Protein AF-A0A1N7JS04-F1 (afdb_monomer_lite)

Structure (mmCIF, N/CA/C/O backbone):
data_AF-A0A1N7JS04-F1
#
_entry.id   AF-A0A1N7JS04-F1
#
loop_
_atom_site.group_PDB
_atom_site.id
_atom_site.type_symbol
_atom_site.label_atom_id
_atom_site.label_alt_id
_atom_site.label_comp_id
_atom_site.label_asym_id
_atom_site.label_entity_id
_atom_site.label_seq_id
_atom_site.pdbx_PDB_ins_code
_atom_site.Cartn_x
_atom_site.Cartn_y
_atom_site.Cartn_z
_atom_site.occupancy
_atom_site.B_iso_or_equiv
_atom_site.auth_seq_id
_atom_site.auth_comp_id
_atom_site.auth_asym_id
_atom_site.auth_atom_id
_atom_site.pdbx_PDB_model_num
ATOM 1 N N . MET A 1 1 ? -9.089 0.433 -5.232 1.00 52.44 1 MET A N 1
ATOM 2 C CA . MET A 1 1 ? -8.996 0.248 -3.770 1.00 52.44 1 MET A CA 1
ATOM 3 C C . MET A 1 1 ? -8.605 -1.192 -3.515 1.00 52.44 1 MET A C 1
ATOM 5 O O . MET A 1 1 ? -9.111 -2.059 -4.216 1.00 52.44 1 MET A O 1
ATOM 9 N N . ASP A 1 2 ? -7.667 -1.419 -2.602 1.00 73.56 2 ASP A N 1
ATOM 10 C CA . ASP A 1 2 ? -7.237 -2.757 -2.188 1.00 73.56 2 ASP A CA 1
ATOM 11 C C . ASP A 1 2 ? -8.435 -3.540 -1.605 1.00 73.56 2 ASP A C 1
ATOM 13 O O . ASP A 1 2 ? -9.222 -2.985 -0.830 1.00 73.56 2 ASP A O 1
ATOM 17 N N . ALA A 1 3 ? -8.608 -4.800 -2.016 1.00 76.25 3 ALA A N 1
ATOM 18 C CA . ALA A 1 3 ? -9.697 -5.665 -1.561 1.00 76.25 3 ALA A CA 1
ATOM 19 C C . ALA A 1 3 ? -9.634 -5.914 -0.044 1.00 76.25 3 ALA A C 1
ATOM 21 O O . ALA A 1 3 ? -10.673 -6.051 0.608 1.00 76.25 3 ALA A O 1
ATOM 22 N N . GLU A 1 4 ? -8.431 -5.908 0.533 1.00 74.38 4 GLU A N 1
ATOM 23 C CA . GLU A 1 4 ? -8.240 -6.045 1.977 1.00 74.38 4 GLU A CA 1
ATOM 24 C C . GLU A 1 4 ? -8.645 -4.777 2.733 1.00 74.38 4 GLU A C 1
ATOM 26 O O . GLU A 1 4 ? -9.303 -4.867 3.769 1.00 74.38 4 GLU A O 1
ATOM 31 N N . LEU A 1 5 ? -8.344 -3.593 2.189 1.00 78.62 5 LEU A N 1
ATOM 32 C CA . LEU A 1 5 ? -8.725 -2.320 2.808 1.00 78.62 5 LEU A CA 1
ATOM 33 C C . LEU A 1 5 ? -10.250 -2.131 2.799 1.00 78.62 5 LEU A C 1
ATOM 35 O O . LEU A 1 5 ? -10.824 -1.696 3.793 1.00 78.62 5 LEU A O 1
ATOM 39 N N . LEU A 1 6 ? -10.921 -2.547 1.717 1.00 81.62 6 LEU A N 1
ATOM 40 C CA . LEU A 1 6 ? -12.386 -2.599 1.654 1.00 81.62 6 LEU A CA 1
ATOM 41 C C . LEU A 1 6 ? -12.973 -3.532 2.719 1.00 81.62 6 LEU A C 1
ATOM 43 O O . LEU A 1 6 ? -13.926 -3.154 3.401 1.00 81.62 6 LEU A O 1
ATOM 47 N N . LYS A 1 7 ? -12.387 -4.723 2.902 1.00 84.12 7 LYS A N 1
ATOM 48 C CA . LYS A 1 7 ? -12.806 -5.670 3.942 1.00 84.12 7 LYS A CA 1
ATOM 49 C C . LYS A 1 7 ? -12.655 -5.060 5.339 1.00 84.12 7 LYS A C 1
ATOM 51 O O . LYS A 1 7 ? -13.609 -5.106 6.118 1.00 84.12 7 LYS A O 1
ATOM 56 N N . LEU A 1 8 ? -11.512 -4.438 5.636 1.00 82.56 8 LEU A N 1
ATOM 57 C CA . LEU A 1 8 ? -11.269 -3.739 6.904 1.00 82.56 8 LEU A CA 1
ATOM 58 C C . LEU A 1 8 ? -12.307 -2.629 7.143 1.00 82.56 8 LEU A C 1
ATOM 60 O O . LEU A 1 8 ? -12.922 -2.584 8.210 1.00 82.56 8 LEU A O 1
ATOM 64 N N . SER A 1 9 ? -12.590 -1.799 6.133 1.00 79.19 9 SER A N 1
ATOM 65 C CA . SER A 1 9 ? -13.608 -0.744 6.224 1.00 79.19 9 SER A CA 1
ATOM 66 C C . SER A 1 9 ? -15.019 -1.295 6.464 1.00 79.19 9 SER A C 1
ATOM 68 O O . SER A 1 9 ? -15.761 -0.743 7.278 1.00 79.19 9 SER A O 1
ATOM 70 N N . THR A 1 10 ? -15.403 -2.396 5.806 1.00 84.00 10 THR A N 1
ATOM 71 C CA . THR A 1 10 ? -16.716 -3.027 6.036 1.00 84.00 10 THR A CA 1
ATOM 72 C C . THR A 1 10 ? -16.842 -3.645 7.428 1.00 84.00 10 THR A C 1
ATOM 74 O O . THR A 1 10 ? -17.891 -3.508 8.060 1.00 84.00 10 THR A O 1
ATOM 77 N N . THR A 1 11 ? -15.776 -4.265 7.942 1.00 82.81 11 THR A N 1
ATOM 78 C CA . THR A 1 11 ? -15.736 -4.801 9.311 1.00 82.81 11 THR A CA 1
ATOM 79 C C . THR A 1 11 ? -15.868 -3.678 10.337 1.00 82.81 11 THR A C 1
ATOM 81 O O . THR A 1 11 ? -16.671 -3.791 11.264 1.00 82.81 11 THR A O 1
ATOM 84 N N . LEU A 1 12 ? -15.162 -2.560 10.127 1.00 80.50 12 LEU A N 1
ATOM 85 C CA . LEU A 1 12 ? -15.232 -1.385 10.997 1.00 80.50 12 LEU A CA 1
ATOM 86 C C . LEU A 1 12 ? -16.647 -0.791 11.028 1.00 80.50 12 LEU A C 1
ATOM 88 O O . LEU A 1 12 ? -17.200 -0.567 12.104 1.00 80.50 12 LEU A O 1
ATOM 92 N N . ALA A 1 13 ? -17.265 -0.590 9.860 1.00 80.50 13 ALA A N 1
ATOM 93 C CA . ALA A 1 13 ? -18.642 -0.101 9.763 1.00 80.50 13 ALA A CA 1
ATOM 94 C C . ALA A 1 13 ? -19.638 -1.041 10.471 1.00 80.50 13 ALA A C 1
ATOM 96 O O . ALA A 1 13 ? -20.538 -0.584 11.183 1.00 80.50 13 ALA A O 1
ATOM 97 N N . GLY A 1 14 ? -19.440 -2.356 10.331 1.00 80.38 14 GLY A N 1
ATOM 98 C CA . GLY A 1 14 ? -20.220 -3.373 11.032 1.00 80.38 14 GLY A CA 1
ATOM 99 C C . GLY A 1 14 ? -20.106 -3.264 12.555 1.00 80.38 14 GLY A C 1
ATOM 100 O O . GLY A 1 14 ? -21.132 -3.280 13.234 1.00 80.38 14 GLY A O 1
ATOM 101 N N . MET A 1 15 ? -18.893 -3.090 13.087 1.00 75.06 15 MET A N 1
ATOM 102 C CA . MET A 1 15 ? -18.660 -2.909 14.525 1.00 75.06 15 MET A CA 1
ATOM 103 C C . MET A 1 15 ? -19.293 -1.606 15.036 1.00 75.06 15 MET A C 1
ATOM 105 O O . MET A 1 15 ? -20.106 -1.633 15.955 1.00 75.06 15 MET A O 1
ATOM 109 N N . VAL A 1 16 ? -19.035 -0.464 14.394 1.00 72.56 16 VAL A N 1
ATOM 110 C CA . VAL A 1 16 ? -19.587 0.832 14.842 1.00 72.56 16 VAL A CA 1
ATOM 111 C C . VAL A 1 16 ? -21.121 0.815 14.892 1.00 72.56 16 VAL A C 1
ATOM 113 O O . VAL A 1 16 ? -21.711 1.337 15.836 1.00 72.56 16 VAL A O 1
ATOM 116 N N . SER A 1 17 ? -21.780 0.170 13.923 1.00 70.75 17 SER A N 1
ATOM 117 C CA . SER A 1 17 ? -23.248 0.085 13.886 1.00 70.75 17 SER A CA 1
ATOM 118 C C . SER A 1 17 ? -23.856 -0.727 15.040 1.00 70.75 17 SER A C 1
ATOM 120 O O . SER A 1 17 ? -24.917 -0.366 15.551 1.00 70.75 17 SER A O 1
ATOM 122 N N . LYS A 1 18 ? -23.183 -1.797 15.480 1.00 68.12 18 LYS A N 1
ATOM 123 C CA . LYS A 1 18 ? -23.663 -2.695 16.543 1.00 68.12 18 LYS A CA 1
ATOM 124 C C . LYS A 1 18 ? -23.419 -2.150 17.950 1.00 68.12 18 LYS A C 1
ATOM 126 O O . LYS A 1 18 ? -24.138 -2.534 18.869 1.00 68.12 18 LYS A O 1
ATOM 131 N N . HIS A 1 19 ? -22.454 -1.245 18.100 1.00 64.19 19 HIS A N 1
ATOM 132 C CA . HIS A 1 19 ? -21.906 -0.841 19.399 1.00 64.19 19 HIS A CA 1
ATOM 133 C C . HIS A 1 19 ? -22.068 0.660 19.677 1.00 64.19 19 HIS A C 1
ATOM 135 O O . HIS A 1 19 ? -21.291 1.264 20.414 1.00 64.19 19 HIS A O 1
ATOM 141 N N . THR A 1 20 ? -23.096 1.288 19.098 1.00 65.62 20 THR A N 1
ATOM 142 C CA . THR A 1 20 ? -23.496 2.637 19.517 1.00 65.62 20 THR A CA 1
ATOM 143 C C . THR A 1 20 ? -23.943 2.631 20.984 1.00 65.62 20 THR A C 1
ATOM 145 O O . THR A 1 20 ? -24.336 1.607 21.544 1.00 65.62 20 THR A O 1
ATOM 148 N N . SER A 1 21 ? -23.887 3.784 21.648 1.00 69.81 21 SER A N 1
ATOM 149 C CA . SER A 1 21 ? -24.240 3.878 23.069 1.00 69.81 21 SER A CA 1
ATOM 150 C C . SER A 1 21 ? -25.709 3.520 23.344 1.00 69.81 21 SER A C 1
ATOM 152 O O . SER A 1 21 ? -26.022 3.064 24.440 1.00 69.81 21 SER A O 1
ATOM 154 N N . GLN A 1 22 ? -26.607 3.684 22.361 1.00 72.88 22 GLN A N 1
ATOM 155 C CA . GLN A 1 22 ? -28.052 3.463 22.518 1.00 72.88 22 GLN A CA 1
ATOM 156 C C . GLN A 1 22 ? -28.413 1.990 22.807 1.00 72.88 22 GLN A C 1
ATOM 158 O O . GLN A 1 22 ? -29.024 1.742 23.846 1.00 72.88 22 GLN A O 1
ATOM 163 N N . PRO A 1 23 ? -28.010 0.996 21.982 1.00 78.06 23 PRO A N 1
ATOM 164 C CA . PRO A 1 23 ? -28.294 -0.418 22.249 1.00 78.06 23 PRO A CA 1
ATOM 165 C C . PRO A 1 23 ? -27.761 -0.931 23.594 1.00 78.06 23 PRO A C 1
ATOM 167 O O . PRO A 1 23 ? -28.435 -1.712 24.268 1.00 78.06 23 PRO A O 1
ATOM 170 N N . ILE A 1 24 ? -26.570 -0.483 24.006 1.00 79.62 24 ILE A N 1
ATOM 171 C CA . ILE A 1 24 ? -25.979 -0.839 25.306 1.00 79.62 24 ILE A CA 1
ATOM 172 C C . ILE A 1 24 ? -26.801 -0.230 26.447 1.00 79.62 24 ILE A C 1
ATOM 174 O O . ILE A 1 24 ? -27.133 -0.920 27.411 1.00 79.62 24 ILE A O 1
ATOM 178 N N . TYR A 1 25 ? -27.189 1.041 26.323 1.00 81.62 25 TYR A N 1
ATOM 179 C CA . TYR A 1 25 ? -28.020 1.714 27.319 1.00 81.62 25 TYR A CA 1
ATOM 180 C C . TYR A 1 25 ? -29.396 1.050 27.460 1.00 81.62 25 TYR A C 1
ATOM 182 O O . TYR A 1 25 ? -29.883 0.854 28.575 1.00 81.62 25 TYR A O 1
ATOM 190 N N . ASP A 1 26 ? -29.991 0.629 26.343 1.00 82.56 26 ASP A N 1
ATOM 191 C CA . ASP A 1 26 ? -31.254 -0.107 26.323 1.00 82.56 26 ASP A CA 1
ATOM 192 C C . ASP A 1 26 ? -31.125 -1.494 26.969 1.00 82.56 26 ASP A C 1
ATOM 194 O O . ASP A 1 26 ? -32.019 -1.895 27.720 1.00 82.56 26 ASP A O 1
ATOM 198 N N . LYS A 1 27 ? -30.016 -2.218 26.738 1.00 82.75 27 LYS A N 1
ATOM 199 C CA . LYS A 1 27 ? -29.713 -3.483 27.437 1.00 82.75 27 LYS A CA 1
ATOM 200 C C . LYS A 1 27 ? -29.601 -3.265 28.950 1.00 82.75 27 LYS A C 1
ATOM 202 O O . LYS A 1 27 ? -30.264 -3.969 29.709 1.00 82.75 27 LYS A O 1
ATOM 207 N N . ILE A 1 28 ? -28.837 -2.260 29.387 1.00 84.50 28 ILE A N 1
ATOM 208 C CA . ILE A 1 28 ? -28.660 -1.927 30.813 1.00 84.50 28 ILE A CA 1
ATOM 209 C C . ILE A 1 28 ? -30.000 -1.561 31.455 1.00 84.50 28 ILE A C 1
ATOM 211 O O . ILE A 1 28 ? -30.322 -2.036 32.543 1.00 84.50 28 ILE A O 1
ATOM 215 N N . ARG A 1 29 ? -30.806 -0.731 30.782 1.00 85.44 29 ARG A N 1
ATOM 216 C CA . ARG A 1 29 ? -32.118 -0.313 31.286 1.00 85.44 29 ARG A CA 1
ATOM 217 C C . ARG A 1 29 ? -33.086 -1.488 31.404 1.00 85.44 29 ARG A C 1
ATOM 219 O O . ARG A 1 29 ? -33.819 -1.552 32.383 1.00 85.44 29 ARG A O 1
ATOM 226 N N . LYS A 1 30 ? -33.092 -2.400 30.427 1.00 88.19 30 LYS A N 1
ATOM 227 C CA . LYS A 1 30 ? -33.911 -3.623 30.465 1.00 88.19 30 LYS A CA 1
ATOM 228 C C . LYS A 1 30 ? -33.478 -4.571 31.578 1.00 88.19 30 LYS A C 1
ATOM 230 O O . LYS A 1 30 ? -34.345 -5.122 32.243 1.00 88.19 30 LYS A O 1
ATOM 235 N N . SER A 1 31 ? -32.172 -4.729 31.780 1.00 83.31 31 SER A N 1
ATOM 236 C CA . SER A 1 31 ? -31.618 -5.569 32.843 1.00 83.31 31 SER A CA 1
ATOM 237 C C . SER A 1 31 ? -32.024 -5.047 34.224 1.00 83.31 31 SER A C 1
ATOM 239 O O . SER A 1 31 ? -32.667 -5.755 34.986 1.00 83.31 31 SER A O 1
ATOM 241 N N . LYS A 1 32 ? -31.824 -3.745 34.476 1.00 83.62 32 LYS A N 1
ATOM 242 C CA . LYS A 1 32 ? -32.204 -3.078 35.736 1.00 83.62 32 LYS A CA 1
ATOM 243 C C . LYS A 1 32 ? -33.709 -2.961 35.992 1.00 83.62 32 LYS A C 1
ATOM 245 O O . LYS A 1 32 ? -34.105 -2.550 37.074 1.00 83.62 32 LYS A O 1
ATOM 250 N N . ALA A 1 33 ? -34.546 -3.225 34.990 1.00 86.06 33 ALA A N 1
ATOM 251 C CA . ALA A 1 33 ? -35.997 -3.243 35.156 1.00 86.06 33 ALA A CA 1
ATOM 252 C C . ALA A 1 33 ? -36.505 -4.584 35.709 1.00 86.06 33 ALA A C 1
ATOM 254 O O . ALA A 1 33 ? -37.699 -4.708 35.984 1.00 86.06 33 ALA A O 1
ATOM 255 N N . LYS A 1 34 ? -35.627 -5.587 35.839 1.00 78.25 34 LYS A N 1
ATOM 256 C CA . LYS A 1 34 ? -35.928 -6.844 36.516 1.00 78.25 34 LYS A CA 1
ATOM 257 C C . LYS A 1 34 ? -35.741 -6.656 38.019 1.00 78.25 34 LYS A C 1
ATOM 259 O O . LYS A 1 34 ? -34.727 -6.126 38.451 1.00 78.25 34 LYS A O 1
ATOM 264 N N . ASP A 1 35 ? -36.707 -7.124 38.797 1.00 79.31 35 ASP A N 1
ATOM 265 C CA . ASP A 1 35 ? -36.701 -7.079 40.269 1.00 79.31 35 ASP A CA 1
ATOM 266 C C . ASP A 1 35 ? -35.881 -8.256 40.855 1.00 79.31 35 ASP A C 1
ATOM 268 O O . ASP A 1 35 ? -36.282 -8.910 41.814 1.00 79.31 35 ASP A O 1
ATOM 272 N N . ASP A 1 36 ? -34.764 -8.590 40.195 1.00 89.50 36 ASP A N 1
ATOM 273 C CA . ASP A 1 36 ? -33.851 -9.687 40.533 1.00 89.50 36 ASP A CA 1
ATOM 274 C C . ASP A 1 36 ? -32.410 -9.170 40.444 1.00 89.50 36 ASP A C 1
ATOM 276 O O . ASP A 1 36 ? -31.835 -9.019 39.358 1.00 89.50 36 ASP A O 1
ATOM 280 N N . ASP A 1 37 ? -31.844 -8.851 41.606 1.00 86.50 37 ASP A N 1
ATOM 281 C CA . ASP A 1 37 ? -30.515 -8.253 41.727 1.00 86.50 37 ASP A CA 1
ATOM 282 C C . ASP A 1 37 ? -29.407 -9.202 41.243 1.00 86.50 37 ASP A C 1
ATOM 284 O O . ASP A 1 37 ? -28.448 -8.762 40.605 1.00 86.50 37 ASP A O 1
ATOM 288 N N . GLU A 1 38 ? -29.540 -10.506 41.494 1.00 88.50 38 GLU A N 1
ATOM 289 C CA . GLU A 1 38 ? -28.533 -11.509 41.132 1.00 88.50 38 GLU A CA 1
ATOM 290 C C . GLU A 1 38 ? -28.511 -11.734 39.616 1.00 88.50 38 GLU A C 1
ATOM 292 O O . GLU A 1 38 ? -27.445 -11.774 38.988 1.00 88.50 38 GLU A O 1
ATOM 297 N N . GLN A 1 39 ? -29.688 -11.790 38.989 1.00 85.38 39 GLN A N 1
ATOM 298 C CA . GLN A 1 39 ? -29.796 -11.841 37.534 1.00 85.38 39 GLN A CA 1
ATOM 299 C C . GLN A 1 39 ? -29.296 -10.544 36.882 1.00 85.38 39 GLN A C 1
ATOM 301 O O . GLN A 1 39 ? -28.606 -10.595 35.860 1.00 85.38 39 GLN A O 1
ATOM 306 N N . THR A 1 40 ? -29.597 -9.389 37.481 1.00 85.56 40 THR A N 1
ATOM 307 C CA . THR A 1 40 ? -29.143 -8.081 36.986 1.00 85.56 40 THR A CA 1
ATOM 308 C C . THR A 1 40 ? -27.619 -7.968 37.016 1.00 85.56 40 THR A C 1
ATOM 310 O O . THR A 1 40 ? -27.017 -7.514 36.043 1.00 85.56 40 THR A O 1
ATOM 313 N N . ILE A 1 41 ? -26.969 -8.413 38.096 1.00 85.75 41 ILE A N 1
ATOM 314 C CA . ILE A 1 41 ? -25.502 -8.415 38.210 1.00 85.75 41 ILE A CA 1
ATOM 315 C C . ILE A 1 41 ? -24.874 -9.283 37.113 1.00 85.75 41 ILE A C 1
ATOM 317 O O . ILE A 1 41 ? -24.015 -8.794 36.378 1.00 85.75 41 ILE A O 1
ATOM 321 N N . ASN A 1 42 ? -25.355 -10.516 36.932 1.00 88.69 42 ASN A N 1
ATOM 322 C CA . ASN A 1 42 ? -24.840 -11.431 35.906 1.00 88.69 42 ASN A CA 1
ATOM 323 C C . ASN A 1 42 ? -24.982 -10.869 34.477 1.00 88.69 42 ASN A C 1
ATOM 325 O O . ASN A 1 42 ? -24.085 -11.008 33.638 1.00 88.69 42 ASN A O 1
ATOM 329 N N . GLU A 1 43 ? -26.103 -10.208 34.178 1.00 87.06 43 GLU A N 1
ATOM 330 C CA . GLU A 1 43 ? -26.327 -9.572 32.875 1.00 87.06 43 GLU A CA 1
ATOM 331 C C . GLU A 1 43 ? -25.401 -8.370 32.651 1.00 87.06 43 GLU A C 1
ATOM 333 O O . GLU A 1 43 ? -24.863 -8.204 31.554 1.00 87.06 43 GLU A O 1
ATOM 338 N N . LEU A 1 44 ? -25.168 -7.549 33.679 1.00 87.31 44 LEU A N 1
ATOM 339 C CA . LEU A 1 44 ? -24.232 -6.426 33.600 1.00 87.31 44 LEU A CA 1
ATOM 340 C C . LEU A 1 44 ? -22.781 -6.898 33.445 1.00 87.31 44 LEU A C 1
ATOM 342 O O . LEU A 1 44 ? -22.049 -6.321 32.642 1.00 87.31 44 LEU A O 1
ATOM 346 N N . GLU A 1 45 ? -22.372 -7.959 34.142 1.00 87.00 45 GLU A N 1
ATOM 347 C CA . GLU A 1 45 ? -21.056 -8.586 33.957 1.00 87.00 45 GLU A CA 1
ATOM 348 C C . GLU A 1 45 ? -20.883 -9.125 32.535 1.00 87.00 45 GLU A C 1
ATOM 350 O O . GLU A 1 45 ? -19.846 -8.898 31.909 1.00 87.00 45 GLU A O 1
ATOM 355 N N . THR A 1 46 ? -21.924 -9.751 31.980 1.00 88.50 46 THR A N 1
ATOM 356 C CA . THR A 1 46 ? -21.926 -10.211 30.583 1.00 88.50 46 THR A CA 1
ATOM 357 C C . THR A 1 46 ? -21.745 -9.040 29.617 1.00 88.50 46 THR A C 1
ATOM 359 O O . THR A 1 46 ? -20.895 -9.105 28.731 1.00 88.50 46 THR A O 1
ATOM 362 N N . ILE A 1 47 ? -22.473 -7.934 29.821 1.00 87.00 47 ILE A N 1
ATOM 363 C CA . ILE A 1 47 ? -22.326 -6.712 29.012 1.00 87.00 47 ILE A CA 1
ATOM 364 C C . ILE A 1 47 ? -20.898 -6.154 29.118 1.00 87.00 47 ILE A C 1
ATOM 366 O O . ILE A 1 47 ? -20.330 -5.727 28.115 1.00 87.00 47 ILE A O 1
ATOM 370 N N . ILE A 1 48 ? -20.291 -6.167 30.308 1.00 86.31 48 ILE A N 1
ATOM 371 C CA . ILE A 1 48 ? -18.907 -5.709 30.505 1.00 86.31 48 ILE A CA 1
ATOM 372 C C . ILE A 1 48 ? -17.921 -6.598 29.736 1.00 86.31 48 ILE A C 1
ATOM 374 O O . ILE A 1 48 ? -17.032 -6.076 29.064 1.00 86.31 48 ILE A O 1
ATOM 378 N N . ILE A 1 49 ? -18.077 -7.921 29.805 1.00 89.69 49 ILE A N 1
ATOM 379 C CA . ILE A 1 49 ? -17.217 -8.871 29.085 1.00 89.69 49 ILE A CA 1
ATOM 380 C C . ILE A 1 49 ? -17.360 -8.691 27.567 1.00 89.69 49 ILE A C 1
ATOM 382 O O . ILE A 1 49 ? -16.342 -8.638 26.873 1.00 89.69 49 ILE A O 1
ATOM 386 N N . GLU A 1 50 ? -18.590 -8.537 27.060 1.00 85.94 50 GLU A N 1
ATOM 387 C CA . GLU A 1 50 ? -18.870 -8.227 25.649 1.00 85.94 50 GLU A CA 1
ATOM 388 C C . GLU A 1 50 ? -18.128 -6.950 25.216 1.00 85.94 50 GLU A C 1
ATOM 390 O O . GLU A 1 50 ? -17.332 -6.987 24.278 1.00 85.94 50 GLU A O 1
ATOM 395 N N . LEU A 1 51 ? -18.281 -5.853 25.967 1.00 84.38 51 LEU A N 1
ATOM 396 C CA . LEU A 1 51 ? -17.635 -4.567 25.673 1.00 84.38 51 LEU A CA 1
ATOM 397 C C . LEU A 1 51 ? -16.099 -4.637 25.705 1.00 84.38 51 LEU A C 1
ATOM 399 O O . LEU A 1 51 ? -15.427 -3.986 24.901 1.00 84.38 51 LEU A O 1
ATOM 403 N N . ILE A 1 52 ? -15.519 -5.413 26.626 1.00 85.62 52 ILE A N 1
ATOM 404 C CA . ILE A 1 52 ? -14.064 -5.623 26.689 1.00 85.62 52 ILE A CA 1
ATOM 405 C C . ILE A 1 52 ? -13.582 -6.410 25.466 1.00 85.62 52 ILE A C 1
ATOM 407 O O . ILE A 1 52 ? -12.571 -6.042 24.860 1.00 85.62 52 ILE A O 1
ATOM 411 N N . GLY A 1 53 ? -14.298 -7.472 25.087 1.00 87.56 53 GLY A N 1
ATOM 412 C CA . GLY A 1 53 ? -13.992 -8.254 23.889 1.00 87.56 53 GLY A CA 1
ATOM 413 C C . GLY A 1 53 ? -14.047 -7.400 22.622 1.00 87.56 53 GLY A C 1
ATOM 414 O O . GLY A 1 53 ? -13.113 -7.414 21.820 1.00 87.56 53 GLY A O 1
ATOM 415 N N . GLU A 1 54 ? -15.092 -6.589 22.488 1.00 81.25 54 GLU A N 1
ATOM 416 C CA . GLU A 1 54 ? -15.296 -5.667 21.366 1.00 81.25 54 GLU A CA 1
ATOM 417 C C . GLU A 1 54 ? -14.198 -4.603 21.287 1.00 81.25 54 GLU A C 1
ATOM 419 O O . GLU A 1 54 ? -13.639 -4.365 20.214 1.00 81.25 54 GLU A O 1
ATOM 424 N N . LYS A 1 55 ? -13.818 -4.003 22.423 1.00 84.31 55 LYS A N 1
ATOM 425 C CA . LYS A 1 55 ? -12.695 -3.058 22.485 1.00 84.31 55 LYS A CA 1
ATOM 426 C C . LYS A 1 55 ? -11.420 -3.682 21.918 1.00 84.31 55 LYS A C 1
ATOM 428 O O . LYS A 1 55 ? -10.724 -3.035 21.139 1.00 84.31 55 LYS A O 1
ATOM 433 N N . ASN A 1 56 ? -11.109 -4.919 22.301 1.00 88.12 56 ASN A N 1
ATOM 434 C CA . ASN A 1 56 ? -9.908 -5.600 21.821 1.00 88.12 56 ASN A CA 1
ATOM 435 C C . ASN A 1 56 ? -9.967 -5.867 20.311 1.00 88.12 56 ASN A C 1
ATOM 437 O O . ASN A 1 56 ? -8.968 -5.669 19.625 1.00 88.12 56 ASN A O 1
ATOM 441 N N . GLN A 1 57 ? -11.136 -6.237 19.780 1.00 85.88 57 GLN A N 1
ATOM 442 C CA . GLN A 1 57 ? -11.330 -6.413 18.337 1.00 85.88 57 GLN A CA 1
ATOM 443 C C . GLN A 1 57 ? -11.151 -5.103 17.560 1.00 85.88 57 GLN A C 1
ATOM 445 O O . GLN A 1 57 ? -10.506 -5.099 16.516 1.00 85.88 57 GLN A O 1
ATOM 450 N N . ILE A 1 58 ? -11.676 -3.986 18.075 1.00 84.00 58 ILE A N 1
ATOM 451 C CA . ILE A 1 58 ? -11.492 -2.664 17.458 1.00 84.00 58 ILE A CA 1
ATOM 452 C C . ILE A 1 58 ? -10.017 -2.251 17.496 1.00 84.00 58 ILE A C 1
ATOM 454 O O . ILE A 1 58 ? -9.512 -1.728 16.507 1.00 84.00 58 ILE A O 1
ATOM 458 N N . LEU A 1 59 ? -9.315 -2.498 18.608 1.00 83.69 59 LEU A N 1
ATOM 459 C CA . LEU A 1 59 ? -7.883 -2.207 18.718 1.00 83.69 59 LEU A CA 1
ATOM 460 C C . LEU A 1 59 ? -7.057 -3.016 17.715 1.00 83.69 59 LEU A C 1
ATOM 462 O O . LEU A 1 59 ? -6.192 -2.448 17.055 1.00 83.69 59 LEU A O 1
ATOM 466 N N . GLN A 1 60 ? -7.356 -4.306 17.560 1.00 87.62 60 GLN A N 1
ATOM 467 C CA . GLN A 1 60 ? -6.708 -5.146 16.557 1.00 87.62 60 GLN A CA 1
ATOM 468 C C . GLN A 1 60 ? -6.995 -4.636 15.138 1.00 87.62 60 GLN A C 1
ATOM 470 O O . GLN A 1 60 ? -6.076 -4.471 14.341 1.00 87.62 60 GLN A O 1
ATOM 475 N N . LEU A 1 61 ? -8.257 -4.318 14.834 1.00 85.38 61 LEU A N 1
ATOM 476 C CA . LEU A 1 61 ? -8.648 -3.798 13.524 1.00 85.38 61 LEU A CA 1
ATOM 477 C C . LEU A 1 61 ? -7.960 -2.462 13.207 1.00 85.38 61 LEU A C 1
ATOM 479 O O . LEU A 1 61 ? -7.555 -2.236 12.071 1.00 85.38 61 LEU A O 1
ATOM 483 N N . ALA A 1 62 ? -7.819 -1.585 14.203 1.00 80.25 62 ALA A N 1
ATOM 484 C CA . ALA A 1 62 ? -7.111 -0.318 14.064 1.00 80.25 62 ALA A CA 1
ATOM 485 C C . ALA A 1 62 ? -5.615 -0.529 13.798 1.00 80.25 62 ALA A C 1
ATOM 487 O O . ALA A 1 62 ? -5.072 0.132 12.920 1.00 80.25 62 ALA A O 1
ATOM 488 N N . GLN A 1 63 ? -4.973 -1.480 14.486 1.00 81.38 63 GLN A N 1
ATOM 489 C CA . GLN A 1 63 ? -3.578 -1.849 14.223 1.00 81.38 63 GLN A CA 1
ATOM 490 C C . GLN A 1 63 ? -3.395 -2.383 12.800 1.00 81.38 63 GLN A C 1
ATOM 492 O O . GLN A 1 63 ? -2.526 -1.901 12.083 1.00 81.38 63 GLN A O 1
ATOM 497 N N . GLU A 1 64 ? -4.252 -3.304 12.356 1.00 84.19 64 GLU A N 1
ATOM 498 C CA . GLU A 1 64 ? -4.205 -3.843 10.990 1.00 84.19 64 GLU A CA 1
ATOM 499 C C . GLU A 1 64 ? -4.434 -2.743 9.935 1.00 84.19 64 GLU A C 1
ATOM 501 O O . GLU A 1 64 ? -3.781 -2.720 8.889 1.00 84.19 64 GLU A O 1
ATOM 506 N N . TYR A 1 65 ? -5.341 -1.798 10.205 1.00 80.12 65 TYR A N 1
ATOM 507 C CA . TYR A 1 65 ? -5.604 -0.660 9.323 1.00 80.12 65 TYR A CA 1
ATOM 508 C C . TYR A 1 65 ? -4.418 0.312 9.263 1.00 80.12 65 TYR A C 1
ATOM 510 O O . TYR A 1 65 ? -4.022 0.733 8.172 1.00 80.12 65 TYR A O 1
ATOM 518 N N . ASP A 1 66 ? -3.823 0.628 10.416 1.00 77.06 66 ASP A N 1
ATOM 519 C CA . ASP A 1 66 ? -2.632 1.468 10.518 1.00 77.06 66 ASP A CA 1
ATOM 520 C C . ASP A 1 66 ? -1.442 0.814 9.822 1.00 77.06 66 ASP A C 1
ATOM 522 O O . ASP A 1 66 ? -0.791 1.476 9.026 1.00 77.06 66 ASP A O 1
ATOM 526 N N . GLU A 1 67 ? -1.187 -0.478 10.020 1.00 75.94 67 GLU A N 1
ATOM 527 C CA . GLU A 1 67 ? -0.115 -1.202 9.325 1.00 75.94 67 GLU A CA 1
ATOM 528 C C . GLU A 1 67 ? -0.276 -1.128 7.805 1.00 75.94 67 GLU A C 1
ATOM 530 O O . GLU A 1 67 ? 0.686 -0.847 7.089 1.00 75.94 67 GLU A O 1
ATOM 535 N N . LYS A 1 68 ? -1.501 -1.305 7.295 1.00 74.69 68 LYS A N 1
ATOM 536 C CA . LYS A 1 68 ? -1.781 -1.228 5.854 1.00 74.69 68 LYS A CA 1
ATOM 537 C C . LYS A 1 68 ? -1.615 0.180 5.291 1.00 74.69 68 LYS A C 1
ATOM 539 O O . LYS A 1 68 ? -1.190 0.315 4.144 1.00 74.69 68 LYS A O 1
ATOM 544 N N . ILE A 1 69 ? -1.945 1.219 6.057 1.00 69.81 69 ILE A N 1
ATOM 545 C CA . ILE A 1 69 ? -1.768 2.616 5.632 1.00 69.81 69 ILE A CA 1
ATOM 546 C C . ILE A 1 69 ? -0.316 3.067 5.785 1.00 69.81 69 ILE A C 1
ATOM 548 O O . ILE A 1 69 ? 0.215 3.732 4.899 1.00 69.81 69 ILE A O 1
ATOM 552 N N . VAL A 1 70 ? 0.338 2.712 6.887 1.00 64.62 70 VAL A N 1
ATOM 553 C CA . VAL A 1 70 ? 1.737 3.047 7.171 1.00 64.62 70 VAL A CA 1
ATOM 554 C C . VAL A 1 70 ? 2.661 2.341 6.188 1.00 64.62 70 VAL A C 1
ATOM 556 O O . VAL A 1 70 ? 3.573 2.984 5.687 1.00 64.62 70 VAL A O 1
ATOM 559 N N . ALA A 1 71 ? 2.385 1.089 5.808 1.00 61.94 71 ALA A N 1
ATOM 560 C CA . ALA A 1 71 ? 3.133 0.399 4.753 1.00 61.94 71 ALA A CA 1
ATOM 561 C C . ALA A 1 71 ? 3.071 1.116 3.389 1.00 61.94 71 ALA A C 1
ATOM 563 O O . ALA A 1 71 ? 3.929 0.901 2.538 1.00 61.94 71 ALA A O 1
ATOM 564 N N . GLN A 1 72 ? 2.069 1.973 3.174 1.00 65.56 72 GLN A N 1
ATOM 565 C CA . GLN A 1 72 ? 1.926 2.769 1.953 1.00 65.56 72 GLN A CA 1
ATOM 566 C C . GLN A 1 72 ? 2.535 4.173 2.072 1.00 65.56 72 GLN A C 1
ATOM 568 O O . GLN A 1 72 ? 2.613 4.875 1.064 1.00 65.56 72 GLN A O 1
ATOM 573 N N . LYS A 1 73 ? 2.962 4.590 3.272 1.00 71.12 73 LYS A N 1
ATOM 574 C CA . LYS A 1 73 ? 3.593 5.890 3.513 1.00 71.12 73 LYS A CA 1
ATOM 575 C C . LYS A 1 73 ? 5.105 5.736 3.606 1.00 71.12 73 LYS A C 1
ATOM 577 O O . LYS A 1 73 ? 5.617 4.986 4.430 1.00 71.12 73 LYS A O 1
ATOM 582 N N . LEU A 1 74 ? 5.813 6.513 2.804 1.00 76.06 74 LEU A N 1
ATOM 583 C CA . LEU A 1 74 ? 7.249 6.702 2.925 1.00 76.06 74 LEU A CA 1
ATOM 584 C C . LEU A 1 74 ? 7.514 7.749 4.016 1.00 76.06 74 LEU A C 1
ATOM 586 O O . LEU A 1 74 ? 6.813 8.767 4.094 1.00 76.06 74 LEU A O 1
ATOM 590 N N . LYS A 1 75 ? 8.500 7.497 4.884 1.00 82.19 75 LYS A N 1
ATOM 591 C CA . LYS A 1 75 ? 8.994 8.517 5.821 1.00 82.19 75 LYS A CA 1
ATOM 592 C C . LYS A 1 75 ? 9.856 9.518 5.058 1.00 82.19 75 LYS A C 1
ATOM 594 O O . LYS A 1 75 ? 10.473 9.152 4.065 1.00 82.19 75 LYS A O 1
ATOM 599 N N . ASP A 1 76 ? 9.962 10.752 5.549 1.00 79.62 76 ASP A N 1
ATOM 600 C CA . ASP A 1 76 ? 10.782 11.784 4.892 1.00 79.62 76 ASP A CA 1
ATOM 601 C C . ASP A 1 76 ? 12.241 11.343 4.685 1.00 79.62 76 ASP A C 1
ATOM 603 O O . ASP A 1 76 ? 12.812 11.612 3.632 1.00 79.62 76 ASP A O 1
ATOM 607 N N . GLU A 1 77 ? 12.813 10.626 5.656 1.00 82.69 77 GLU A N 1
ATOM 608 C CA . GLU A 1 77 ? 14.163 10.045 5.586 1.00 82.69 77 GLU A CA 1
ATOM 609 C C . GLU A 1 77 ? 14.290 9.020 4.445 1.00 82.69 77 GLU A C 1
ATOM 611 O O . GLU A 1 77 ? 15.279 9.015 3.715 1.00 82.69 77 GLU A O 1
ATOM 616 N N . ASP A 1 78 ? 13.262 8.188 4.249 1.00 82.25 78 ASP A N 1
ATOM 617 C CA . ASP A 1 78 ? 13.229 7.179 3.187 1.00 82.25 78 ASP A CA 1
ATOM 618 C C . ASP A 1 78 ? 13.069 7.838 1.808 1.00 82.25 78 ASP A C 1
ATOM 620 O O . ASP A 1 78 ? 13.704 7.421 0.839 1.00 82.25 78 ASP A O 1
ATOM 624 N N . ILE A 1 79 ? 12.247 8.892 1.713 1.00 80.19 79 ILE A N 1
ATOM 625 C CA . ILE A 1 79 ? 12.057 9.673 0.480 1.00 80.19 79 ILE A CA 1
ATOM 626 C C . ILE A 1 79 ? 13.376 10.325 0.064 1.00 80.19 79 ILE A C 1
ATOM 628 O O . ILE A 1 79 ? 13.749 10.278 -1.109 1.00 80.19 79 ILE A O 1
ATOM 632 N N . GLU A 1 80 ? 14.091 10.913 1.020 1.00 83.12 80 GLU A N 1
ATOM 633 C CA . GLU A 1 80 ? 15.386 11.555 0.794 1.00 83.12 80 GLU A CA 1
ATOM 634 C C . GLU A 1 80 ? 16.427 10.527 0.340 1.00 83.12 80 GLU A C 1
ATOM 636 O O . GLU A 1 80 ? 17.030 10.695 -0.720 1.00 83.12 80 GLU A O 1
ATOM 641 N N . TYR A 1 81 ? 16.514 9.386 1.031 1.00 82.81 81 TYR A N 1
ATOM 642 C CA . TYR A 1 81 ? 17.387 8.284 0.631 1.00 82.81 81 TYR A CA 1
ATOM 643 C C . TYR A 1 81 ? 17.090 7.779 -0.790 1.00 82.81 81 TYR A C 1
ATOM 645 O O . TYR A 1 81 ? 18.012 7.610 -1.589 1.00 82.81 81 TYR A O 1
ATOM 653 N N . ILE A 1 82 ? 15.819 7.567 -1.145 1.00 78.56 82 ILE A N 1
ATOM 654 C CA . ILE A 1 82 ? 15.426 7.128 -2.493 1.00 78.56 82 ILE A CA 1
ATOM 655 C C . ILE A 1 82 ? 15.826 8.174 -3.536 1.00 78.56 82 ILE A C 1
ATOM 657 O O . ILE A 1 82 ? 16.450 7.829 -4.540 1.00 78.56 82 ILE A O 1
ATOM 661 N N . THR A 1 83 ? 15.501 9.444 -3.297 1.00 75.44 83 THR A N 1
ATOM 662 C CA . THR A 1 83 ? 15.760 10.533 -4.251 1.00 75.44 83 THR A CA 1
ATOM 663 C C . THR A 1 83 ? 17.260 10.706 -4.498 1.00 75.44 83 THR A C 1
ATOM 665 O O . THR A 1 83 ? 17.687 10.876 -5.641 1.00 75.44 83 THR A O 1
ATOM 668 N N . GLU A 1 84 ? 18.070 10.602 -3.445 1.00 81.19 84 GLU A N 1
ATOM 669 C CA . GLU A 1 84 ? 19.521 10.780 -3.515 1.00 81.19 84 GLU A CA 1
ATOM 670 C C . GLU A 1 84 ? 20.270 9.561 -4.060 1.00 81.19 84 GLU A C 1
ATOM 672 O O . GLU A 1 84 ? 21.337 9.733 -4.640 1.00 81.19 84 GLU A O 1
ATOM 677 N N . ASN A 1 85 ? 19.745 8.340 -3.900 1.00 81.44 85 ASN A N 1
ATOM 678 C CA . ASN A 1 85 ? 20.478 7.118 -4.256 1.00 81.44 85 ASN A CA 1
ATOM 679 C C . ASN A 1 85 ? 19.941 6.424 -5.512 1.00 81.44 85 ASN A C 1
ATOM 681 O O . ASN A 1 85 ? 20.728 5.909 -6.306 1.00 81.44 85 ASN A O 1
ATOM 685 N N . VAL A 1 86 ? 18.624 6.412 -5.732 1.00 74.94 86 VAL A N 1
ATOM 686 C CA . VAL A 1 86 ? 18.028 5.702 -6.876 1.00 74.94 86 VAL A CA 1
ATOM 687 C C . VAL A 1 86 ? 18.289 6.449 -8.178 1.00 74.94 86 VAL A C 1
ATOM 689 O O . VAL A 1 86 ? 18.603 5.817 -9.184 1.00 74.94 86 VAL A O 1
ATOM 692 N N . ILE A 1 87 ? 18.226 7.784 -8.171 1.00 72.69 87 ILE A N 1
ATOM 693 C CA . ILE A 1 87 ? 18.445 8.580 -9.387 1.00 72.69 87 ILE A CA 1
ATOM 694 C C . ILE A 1 87 ? 19.882 8.411 -9.912 1.00 72.69 87 ILE A C 1
ATOM 696 O O . ILE A 1 87 ? 20.030 8.023 -11.073 1.00 72.69 87 ILE A O 1
ATOM 700 N N . PRO A 1 88 ? 20.946 8.573 -9.097 1.00 79.44 88 PRO A N 1
ATOM 701 C CA . PRO A 1 88 ? 22.311 8.323 -9.567 1.00 79.44 88 PRO A CA 1
ATOM 702 C C . PRO A 1 88 ? 22.551 6.873 -9.988 1.00 79.44 88 PRO A C 1
ATOM 704 O O . PRO A 1 88 ? 23.324 6.614 -10.911 1.00 79.44 88 PRO A O 1
ATOM 707 N N . LEU A 1 89 ? 21.885 5.918 -9.333 1.00 79.06 89 LEU A N 1
ATOM 708 C CA . LEU A 1 89 ? 21.971 4.511 -9.704 1.00 79.06 89 LEU A CA 1
ATOM 709 C C . LEU A 1 89 ? 21.403 4.283 -11.115 1.00 79.06 89 LEU A C 1
ATOM 711 O O . LEU A 1 89 ? 22.080 3.680 -11.948 1.00 79.06 89 LEU A O 1
ATOM 715 N N . LEU A 1 90 ? 20.214 4.811 -11.415 1.00 74.06 90 LEU A N 1
ATOM 716 C CA . LEU A 1 90 ? 19.606 4.726 -12.748 1.00 74.06 90 LEU A CA 1
ATOM 717 C C . LEU A 1 90 ? 20.456 5.432 -13.817 1.00 74.06 90 LEU A C 1
ATOM 719 O O . LEU A 1 90 ? 20.681 4.866 -14.887 1.00 74.06 90 LEU A O 1
ATOM 723 N N . GLU A 1 91 ? 21.004 6.611 -13.507 1.00 76.38 91 GLU A N 1
ATOM 724 C CA . GLU A 1 91 ? 21.938 7.324 -14.393 1.00 76.38 91 GLU A CA 1
ATOM 725 C C . GLU A 1 91 ? 23.205 6.486 -14.672 1.00 76.38 91 GLU A C 1
ATOM 727 O O . GLU A 1 91 ? 23.697 6.440 -15.802 1.00 76.38 91 GLU A O 1
ATOM 732 N N . SER A 1 92 ? 23.728 5.773 -13.666 1.00 78.75 92 SER A N 1
ATOM 733 C CA . SER A 1 92 ? 24.887 4.885 -13.834 1.00 78.75 92 SER A CA 1
ATOM 734 C C . SER A 1 92 ? 24.582 3.674 -14.723 1.00 78.75 92 SER A C 1
ATOM 736 O O . SER A 1 92 ? 25.440 3.241 -15.497 1.00 78.75 92 SER A O 1
ATOM 738 N N . PHE A 1 93 ? 23.358 3.145 -14.655 1.00 72.94 93 PHE A N 1
ATOM 739 C CA . PHE A 1 93 ? 22.914 2.056 -15.521 1.00 72.94 93 PHE A CA 1
ATOM 740 C C . PHE A 1 93 ? 22.751 2.518 -16.969 1.00 72.94 93 PHE A C 1
ATOM 742 O O . PHE A 1 93 ? 23.277 1.856 -17.864 1.00 72.94 93 PHE A O 1
ATOM 749 N N . ALA A 1 94 ? 22.120 3.675 -17.196 1.00 73.38 94 ALA A N 1
ATOM 750 C CA . ALA A 1 94 ? 21.965 4.261 -18.529 1.00 73.38 94 ALA A CA 1
ATOM 751 C C . ALA A 1 94 ? 23.324 4.453 -19.226 1.00 73.38 94 ALA A C 1
ATOM 753 O O . ALA A 1 94 ? 23.504 4.069 -20.382 1.00 73.38 94 ALA A O 1
ATOM 754 N N . LYS A 1 95 ? 24.326 4.952 -18.490 1.00 74.81 95 LYS A N 1
ATOM 755 C CA . LYS A 1 95 ? 25.688 5.170 -19.010 1.00 74.81 95 LYS A CA 1
ATOM 756 C C . LYS A 1 95 ? 26.430 3.878 -19.359 1.00 74.81 95 LYS A C 1
ATOM 758 O O . LYS A 1 95 ? 27.282 3.898 -20.245 1.00 74.81 95 LYS A O 1
ATOM 763 N N . ASN A 1 96 ? 26.114 2.767 -18.693 1.00 70.88 96 ASN A N 1
ATOM 764 C CA . ASN A 1 96 ? 26.764 1.477 -18.926 1.00 70.88 96 ASN A CA 1
ATOM 765 C C . ASN A 1 96 ? 26.230 0.722 -20.156 1.00 70.88 96 ASN A C 1
ATOM 767 O O . ASN A 1 96 ? 26.946 -0.135 -20.671 1.00 70.88 96 ASN A O 1
ATOM 771 N N . GLU A 1 97 ? 25.017 1.012 -20.646 1.00 66.75 97 GLU A N 1
ATOM 772 C CA . GLU A 1 97 ? 24.492 0.362 -21.862 1.00 66.75 97 GLU A CA 1
ATOM 773 C C . GLU A 1 97 ? 25.162 0.867 -23.152 1.00 66.75 97 GLU A C 1
ATOM 775 O O . GLU A 1 97 ? 25.344 0.092 -24.091 1.00 66.75 97 GLU A O 1
ATOM 780 N N . GLY A 1 98 ? 25.595 2.134 -23.181 1.00 65.31 98 GLY A N 1
ATOM 781 C CA . GLY A 1 98 ? 26.247 2.763 -24.333 1.00 65.31 98 GLY A CA 1
ATOM 782 C C . GLY A 1 98 ? 25.356 2.914 -25.583 1.00 65.31 98 GLY A C 1
ATOM 783 O O . GLY A 1 98 ? 24.321 2.274 -25.745 1.00 65.31 98 GLY A O 1
ATOM 784 N N . GLY A 1 99 ? 25.760 3.786 -26.512 1.00 73.25 99 GLY A N 1
ATOM 785 C CA . GLY A 1 99 ? 25.064 3.972 -27.795 1.00 73.25 99 GLY A CA 1
ATOM 786 C C . GLY A 1 99 ? 23.798 4.842 -27.733 1.00 73.25 99 GLY A C 1
ATOM 787 O O . GLY A 1 99 ? 23.638 5.672 -26.845 1.00 73.25 99 GLY A O 1
ATOM 788 N N . GLU A 1 100 ? 22.921 4.696 -28.729 1.00 72.31 100 GLU A N 1
ATOM 789 C CA . GLU A 1 100 ? 21.714 5.525 -28.916 1.00 72.31 1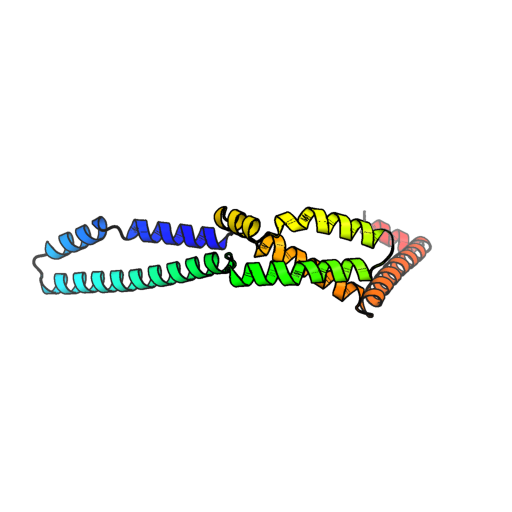00 GLU A CA 1
ATOM 790 C C . GLU A 1 100 ? 20.660 5.287 -27.819 1.00 72.31 100 GLU A C 1
ATOM 792 O O . GLU A 1 100 ? 20.091 6.240 -27.297 1.00 72.31 100 GLU A O 1
ATOM 797 N N . LYS A 1 101 ? 20.519 4.036 -27.356 1.00 68.69 101 LYS A N 1
ATOM 798 C CA . LYS A 1 101 ? 19.630 3.659 -26.241 1.00 68.69 101 LYS A CA 1
ATOM 799 C C . LYS A 1 101 ? 20.012 4.30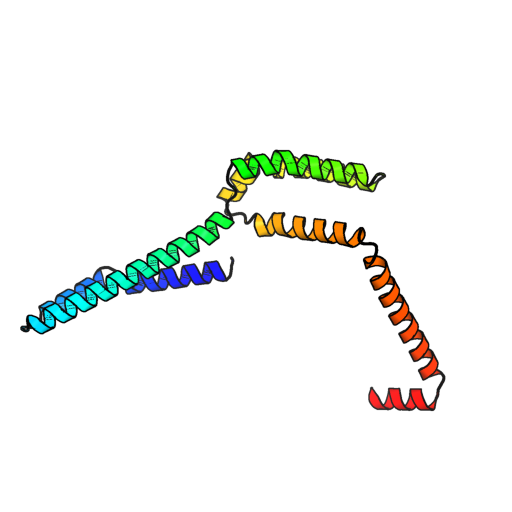7 -24.910 1.00 68.69 101 LYS A C 1
ATOM 801 O O . LYS A 1 101 ? 19.136 4.680 -24.138 1.00 68.69 101 LYS A O 1
ATOM 806 N N . ALA A 1 102 ? 21.310 4.480 -24.655 1.00 74.31 102 ALA A N 1
ATOM 807 C CA . ALA A 1 102 ? 21.783 5.163 -23.454 1.00 74.31 102 ALA A CA 1
ATOM 808 C C . ALA A 1 102 ? 21.327 6.629 -23.419 1.00 74.31 102 ALA A C 1
ATOM 810 O O . ALA A 1 102 ? 20.945 7.117 -22.360 1.00 74.31 102 ALA A O 1
ATOM 811 N N . ARG A 1 103 ? 21.309 7.306 -24.577 1.00 75.81 103 ARG A N 1
ATOM 812 C CA . ARG A 1 103 ? 20.858 8.702 -24.693 1.00 75.81 103 ARG A CA 1
ATOM 813 C C . ARG A 1 103 ? 19.350 8.835 -24.515 1.00 75.81 103 ARG A C 1
ATOM 815 O O . ARG A 1 103 ? 18.914 9.695 -23.767 1.00 75.81 103 ARG A O 1
ATOM 822 N N . GLU A 1 104 ? 18.567 7.951 -25.133 1.00 79.81 104 GLU A N 1
ATOM 823 C CA . GLU A 1 104 ? 17.109 7.930 -24.938 1.00 79.81 104 GLU A CA 1
ATOM 824 C C . GLU A 1 104 ? 16.733 7.666 -23.471 1.00 79.81 104 GLU A C 1
ATOM 826 O O . GLU A 1 104 ? 15.807 8.282 -22.935 1.00 79.81 104 GLU A O 1
ATOM 831 N N . MET A 1 105 ? 17.470 6.772 -22.801 1.00 76.50 105 MET A N 1
ATOM 832 C CA . MET A 1 105 ? 17.281 6.503 -21.377 1.00 76.50 105 MET A CA 1
ATOM 833 C C . MET A 1 105 ? 17.671 7.717 -20.521 1.00 76.50 105 MET A C 1
ATOM 835 O O . MET A 1 105 ? 16.943 8.052 -19.592 1.00 76.50 105 MET A O 1
ATOM 839 N N . GLU A 1 106 ? 18.774 8.398 -20.837 1.00 79.44 106 GLU A N 1
ATOM 840 C CA . GLU A 1 106 ? 19.225 9.606 -20.132 1.00 79.44 106 GLU A CA 1
ATOM 841 C C . GLU A 1 106 ? 18.209 10.756 -20.273 1.00 79.44 106 GLU A C 1
ATOM 843 O O . GLU A 1 106 ? 17.787 11.315 -19.261 1.00 79.44 106 GLU A O 1
ATOM 848 N N . ASP A 1 107 ? 17.697 11.009 -21.482 1.00 82.81 107 ASP A N 1
ATOM 849 C CA . ASP A 1 107 ? 16.649 12.010 -21.736 1.00 82.81 107 ASP A CA 1
ATOM 850 C C . ASP A 1 107 ? 15.347 11.685 -20.981 1.00 82.81 107 ASP A C 1
ATOM 852 O O . ASP A 1 107 ? 14.688 12.565 -20.417 1.00 82.81 107 ASP A O 1
ATOM 856 N N . THR A 1 108 ? 14.971 10.403 -20.934 1.00 80.56 108 THR A N 1
ATOM 857 C CA . THR A 1 108 ? 13.791 9.951 -20.182 1.00 80.56 108 THR A CA 1
ATOM 858 C C . THR A 1 108 ? 13.994 10.139 -18.678 1.00 80.56 108 THR A C 1
ATOM 860 O O . THR A 1 108 ? 13.081 10.594 -17.984 1.00 80.56 108 THR A O 1
ATOM 863 N N . LEU A 1 109 ? 15.192 9.834 -18.165 1.00 79.44 109 LEU A N 1
ATOM 864 C CA . LEU A 1 109 ? 15.552 10.037 -16.761 1.00 79.44 109 LEU A CA 1
ATOM 865 C C . LEU A 1 109 ? 15.492 11.520 -16.374 1.00 79.44 109 LEU A C 1
ATOM 867 O O . LEU A 1 109 ? 14.946 11.845 -15.318 1.00 79.44 109 LEU A O 1
ATOM 871 N N . GLU A 1 110 ? 15.970 12.426 -17.231 1.00 81.69 110 GLU A N 1
ATOM 872 C CA . GLU A 1 110 ? 15.877 13.872 -16.995 1.00 81.69 110 GLU A CA 1
ATOM 873 C C . GLU A 1 110 ? 14.426 14.364 -16.897 1.00 81.69 110 GLU A C 1
ATOM 875 O O . GLU A 1 110 ? 14.118 15.213 -16.058 1.00 81.69 110 GLU A O 1
ATOM 880 N N . GLN A 1 111 ? 13.512 13.798 -17.692 1.00 81.75 111 GLN A N 1
ATOM 881 C CA . GLN A 1 111 ? 12.093 14.171 -17.669 1.00 81.75 111 GLN A CA 1
ATOM 882 C C . GLN A 1 111 ? 11.353 13.669 -16.423 1.00 81.75 111 GLN A C 1
ATOM 884 O O . GLN A 1 111 ? 10.444 14.346 -15.937 1.00 81.75 111 GLN A O 1
ATOM 889 N N . ILE A 1 112 ? 11.729 12.504 -15.886 1.00 78.44 112 ILE A N 1
ATOM 890 C CA . ILE A 1 112 ? 11.081 11.933 -14.692 1.00 78.44 112 ILE A CA 1
ATOM 891 C C . ILE A 1 112 ? 11.720 12.400 -13.379 1.00 78.44 112 ILE A C 1
ATOM 893 O O . ILE A 1 112 ? 11.075 12.332 -12.334 1.00 78.44 112 ILE A O 1
ATOM 897 N N . LYS A 1 113 ? 12.955 12.917 -13.410 1.00 77.69 113 LYS A N 1
ATOM 898 C CA . LYS A 1 113 ? 13.696 13.403 -12.232 1.00 77.69 113 LYS A CA 1
ATOM 899 C C . LYS A 1 113 ? 12.906 14.401 -11.369 1.00 77.69 113 LYS A C 1
ATOM 901 O O . LYS A 1 113 ? 12.881 14.216 -10.153 1.00 77.69 113 LYS A O 1
ATOM 906 N N . PRO A 1 114 ? 12.183 15.395 -11.929 1.00 81.56 114 PRO A N 1
ATOM 907 C CA . PRO A 1 114 ? 11.348 16.295 -11.132 1.00 81.56 114 PRO A CA 1
ATOM 908 C C . PRO A 1 114 ? 10.181 15.584 -10.436 1.00 81.56 114 PRO A C 1
ATOM 910 O O . PRO A 1 114 ? 9.795 15.978 -9.335 1.00 81.56 114 PRO A O 1
ATOM 913 N N . LEU A 1 115 ? 9.640 14.521 -11.044 1.00 78.12 115 LEU A N 1
ATOM 914 C CA . LEU A 1 115 ? 8.526 13.740 -10.492 1.00 78.12 115 LEU A CA 1
ATOM 915 C C . LEU A 1 115 ? 8.946 12.886 -9.289 1.00 78.12 115 LEU A C 1
ATOM 917 O O . LEU A 1 115 ? 8.104 12.502 -8.481 1.00 78.12 115 LEU A O 1
ATOM 921 N N . LEU A 1 116 ? 10.246 12.618 -9.166 1.00 75.88 116 LEU A N 1
ATOM 922 C CA . LEU A 1 116 ? 10.853 11.889 -8.056 1.00 75.88 116 LEU A CA 1
ATOM 923 C C . LEU A 1 116 ? 11.396 12.822 -6.961 1.00 75.88 116 LEU A C 1
ATOM 925 O O . LEU A 1 116 ? 12.043 12.348 -6.036 1.00 75.88 116 LEU A O 1
ATOM 929 N N . SER A 1 117 ? 11.143 14.136 -7.041 1.00 81.56 117 SER A N 1
ATOM 930 C CA . SER A 1 117 ? 11.517 15.088 -5.984 1.00 81.56 117 SER A CA 1
ATOM 931 C C . SER A 1 117 ? 10.772 14.821 -4.675 1.00 81.56 117 SER A C 1
ATOM 933 O O . SER A 1 117 ? 9.611 14.398 -4.679 1.00 81.56 117 SER A O 1
ATOM 935 N N . LYS A 1 118 ? 11.412 15.156 -3.547 1.00 83.38 118 LYS A N 1
ATOM 936 C CA . LYS A 1 118 ? 10.829 15.037 -2.201 1.00 83.38 118 LYS A CA 1
ATOM 937 C C . LYS A 1 118 ? 9.471 15.729 -2.107 1.00 83.38 118 LYS A C 1
ATOM 939 O O . LYS A 1 118 ? 8.513 15.159 -1.588 1.00 83.38 118 LYS A O 1
ATOM 944 N N . GLU A 1 119 ? 9.364 16.931 -2.661 1.00 83.75 119 GLU A N 1
ATOM 945 C CA . GLU A 1 119 ? 8.129 17.709 -2.692 1.00 83.75 119 GLU A CA 1
ATOM 946 C C . GLU A 1 119 ? 7.023 16.988 -3.472 1.00 83.75 119 GLU A C 1
ATOM 948 O O . GLU A 1 119 ? 5.889 16.911 -2.999 1.00 83.75 119 GLU A O 1
ATOM 953 N N . THR A 1 120 ? 7.342 16.417 -4.638 1.00 84.25 120 THR A N 1
ATOM 954 C CA . THR A 1 120 ? 6.346 15.719 -5.466 1.00 84.25 120 THR A CA 1
ATOM 955 C C . THR A 1 120 ? 5.888 14.419 -4.816 1.00 84.25 120 THR A C 1
ATOM 957 O O . THR A 1 120 ? 4.685 14.155 -4.762 1.00 84.25 120 THR A O 1
ATOM 960 N N . VAL A 1 121 ? 6.818 13.639 -4.259 1.00 83.56 121 VAL A N 1
ATOM 961 C CA . VAL A 1 121 ? 6.500 12.411 -3.517 1.00 83.56 121 VAL A CA 1
ATOM 962 C C . VAL A 1 121 ? 5.602 12.730 -2.320 1.00 83.56 121 VAL A C 1
ATOM 964 O O . VAL A 1 121 ? 4.581 12.071 -2.130 1.00 83.56 121 VAL A O 1
ATOM 967 N N . ASN A 1 122 ? 5.892 13.799 -1.576 1.00 82.94 122 ASN A N 1
ATOM 968 C CA . ASN A 1 122 ? 5.056 14.226 -0.455 1.00 82.94 122 ASN A CA 1
ATOM 969 C C . ASN A 1 122 ? 3.650 14.666 -0.888 1.00 82.94 122 ASN A C 1
ATOM 971 O O . ASN A 1 122 ? 2.663 14.276 -0.259 1.00 82.94 122 ASN A O 1
ATOM 975 N N . ILE A 1 123 ? 3.520 15.414 -1.988 1.00 84.12 123 ILE A N 1
ATOM 976 C CA . ILE A 1 123 ? 2.206 15.788 -2.539 1.00 84.12 123 ILE A CA 1
ATOM 977 C C . ILE A 1 123 ? 1.416 14.538 -2.947 1.00 84.12 123 ILE A C 1
ATOM 979 O O . ILE A 1 123 ? 0.254 14.390 -2.571 1.00 84.12 123 ILE A O 1
ATOM 983 N N . LEU A 1 124 ? 2.041 13.615 -3.677 1.00 83.62 124 LEU A N 1
ATOM 984 C CA . LEU A 1 124 ? 1.406 12.370 -4.106 1.00 83.62 124 LEU A CA 1
ATOM 985 C C . LEU A 1 124 ? 0.997 11.498 -2.905 1.00 83.62 124 LEU A C 1
ATOM 987 O O . LEU A 1 124 ? -0.104 10.947 -2.897 1.00 83.62 124 LEU A O 1
ATOM 991 N N . GLN A 1 125 ? 1.819 11.442 -1.855 1.00 78.75 125 GLN A N 1
ATOM 992 C CA . GLN A 1 125 ? 1.492 10.752 -0.606 1.00 78.75 125 GLN A CA 1
ATOM 993 C C . GLN A 1 125 ? 0.250 11.342 0.075 1.00 78.75 125 GLN A C 1
ATOM 995 O O . GLN A 1 125 ? -0.620 10.592 0.522 1.00 78.75 125 GLN A O 1
ATOM 1000 N N . LEU A 1 126 ? 0.123 12.673 0.116 1.00 79.75 126 LEU A N 1
ATOM 1001 C CA . LEU A 1 126 ? -1.062 13.350 0.661 1.00 79.75 126 LEU A CA 1
ATOM 1002 C C . LEU A 1 126 ? -2.327 13.078 -0.163 1.00 79.75 126 LEU A C 1
ATOM 1004 O O . LEU A 1 126 ? -3.420 13.004 0.395 1.00 79.75 126 LEU A O 1
ATOM 1008 N N . LEU A 1 127 ? -2.178 12.884 -1.473 1.00 79.81 127 LEU A N 1
ATOM 1009 C CA . LEU A 1 127 ? -3.267 12.503 -2.374 1.00 79.81 127 LEU A CA 1
ATOM 1010 C C . LEU A 1 127 ? -3.620 11.004 -2.300 1.00 79.81 127 LEU A C 1
ATOM 1012 O O . LEU A 1 127 ? -4.554 10.565 -2.972 1.00 79.81 127 LEU A O 1
ATOM 1016 N N . GLY A 1 128 ? -2.911 10.218 -1.481 1.00 71.94 128 GLY A N 1
ATOM 1017 C CA . GLY A 1 128 ? -3.157 8.785 -1.308 1.00 71.94 128 GLY A CA 1
ATOM 1018 C C . GLY A 1 128 ? -2.566 7.915 -2.420 1.00 71.94 128 GLY A C 1
ATOM 1019 O O . GLY A 1 128 ? -3.093 6.840 -2.709 1.00 71.94 128 GLY A O 1
ATOM 1020 N N . PHE A 1 129 ? -1.499 8.377 -3.073 1.00 78.75 129 PHE A N 1
ATOM 1021 C CA . PHE A 1 129 ? -0.796 7.611 -4.096 1.00 78.75 129 PHE A CA 1
ATOM 1022 C C . PHE A 1 129 ? -0.125 6.364 -3.498 1.00 78.75 129 PHE A C 1
ATOM 1024 O O . PHE A 1 12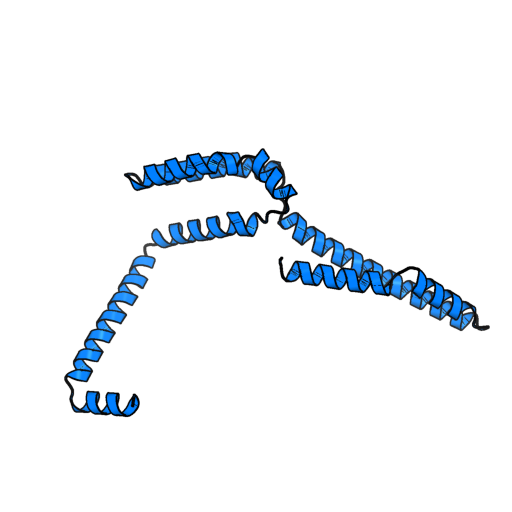9 ? 0.569 6.438 -2.488 1.00 78.75 129 PHE A O 1
ATOM 1031 N N . ASN A 1 130 ? -0.315 5.204 -4.134 1.00 77.69 130 ASN A N 1
ATOM 1032 C CA . ASN A 1 130 ? 0.272 3.942 -3.681 1.00 77.69 130 ASN A CA 1
ATOM 1033 C C . ASN A 1 130 ? 1.634 3.710 -4.359 1.00 77.69 130 ASN A C 1
ATOM 1035 O O . ASN A 1 130 ? 1.705 3.184 -5.474 1.00 77.69 130 ASN A O 1
ATOM 1039 N N . PHE A 1 131 ? 2.715 4.095 -3.677 1.00 79.12 131 PHE A N 1
ATOM 1040 C CA . PHE A 1 131 ? 4.082 4.004 -4.205 1.00 79.12 131 PHE A CA 1
ATOM 1041 C C . PHE A 1 131 ? 4.593 2.573 -4.373 1.00 79.12 131 PHE A C 1
ATOM 1043 O O . PHE A 1 131 ? 5.334 2.300 -5.316 1.00 79.12 131 PHE A O 1
ATOM 1050 N N . GLN A 1 132 ? 4.171 1.644 -3.513 1.00 76.00 132 GLN A N 1
ATOM 1051 C CA . GLN A 1 132 ? 4.568 0.240 -3.626 1.00 76.00 132 GLN A CA 1
ATOM 1052 C C . GLN A 1 132 ? 4.121 -0.346 -4.970 1.00 76.00 132 GLN A C 1
ATOM 1054 O O . GLN A 1 132 ? 4.911 -0.974 -5.673 1.00 76.00 132 GLN A O 1
ATOM 1059 N N . LYS A 1 133 ? 2.869 -0.091 -5.360 1.00 79.56 133 LYS A N 1
ATOM 1060 C CA . LYS A 1 133 ? 2.321 -0.564 -6.631 1.00 79.56 133 LYS A CA 1
ATOM 1061 C C . LYS A 1 133 ? 2.839 0.234 -7.827 1.00 79.56 133 LYS A C 1
ATOM 1063 O O . LYS A 1 133 ? 3.103 -0.347 -8.871 1.00 79.56 133 LYS A O 1
ATOM 1068 N N . ALA A 1 134 ? 2.923 1.557 -7.704 1.00 78.81 134 ALA A N 1
ATOM 1069 C CA . ALA A 1 134 ? 3.206 2.425 -8.845 1.00 78.81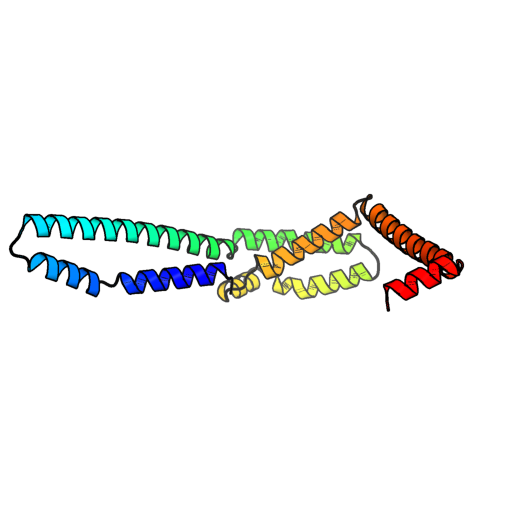 134 ALA A CA 1
ATOM 1070 C C . ALA A 1 134 ? 4.700 2.570 -9.173 1.00 78.81 134 ALA A C 1
ATOM 1072 O O . ALA A 1 134 ? 5.025 2.809 -10.331 1.00 78.81 134 ALA A O 1
ATOM 1073 N N . LEU A 1 135 ? 5.593 2.429 -8.186 1.00 76.62 135 LEU A N 1
ATOM 1074 C CA . LEU A 1 135 ? 7.049 2.509 -8.374 1.00 76.62 135 LEU A CA 1
ATOM 1075 C C . LEU A 1 135 ? 7.752 1.212 -7.964 1.00 76.62 135 LEU A C 1
ATOM 1077 O O . LEU A 1 135 ? 8.573 0.702 -8.720 1.00 76.62 135 LEU A O 1
ATOM 1081 N N . GLY A 1 136 ? 7.414 0.654 -6.797 1.00 79.75 136 GLY A N 1
ATOM 1082 C CA . GLY A 1 136 ? 8.096 -0.525 -6.252 1.00 79.75 136 GLY A CA 1
ATOM 1083 C C . GLY A 1 136 ? 8.012 -1.752 -7.163 1.00 79.75 136 GLY A C 1
ATOM 1084 O O . GLY A 1 136 ? 9.038 -2.353 -7.482 1.00 79.75 136 GLY A O 1
ATOM 1085 N N . GLN A 1 137 ? 6.804 -2.098 -7.615 1.00 80.44 137 GLN A N 1
ATOM 1086 C CA . GLN A 1 137 ? 6.589 -3.245 -8.497 1.00 80.44 137 GLN A CA 1
ATOM 1087 C C . GLN A 1 137 ? 7.266 -3.069 -9.872 1.00 80.44 137 GLN A C 1
ATOM 1089 O O . GLN A 1 137 ? 8.081 -3.922 -10.209 1.00 80.44 137 GLN A O 1
ATOM 1094 N N . PRO A 1 138 ? 7.080 -1.954 -10.611 1.00 81.12 138 PRO A N 1
ATOM 1095 C CA . PRO A 1 138 ? 7.808 -1.737 -11.864 1.00 81.12 138 PRO A CA 1
ATOM 1096 C C . PRO A 1 138 ? 9.334 -1.785 -11.728 1.00 81.12 138 PRO A C 1
ATOM 1098 O O . PRO A 1 138 ? 10.007 -2.333 -12.597 1.00 81.12 138 PRO A O 1
ATOM 1101 N N . LEU A 1 139 ? 9.898 -1.238 -10.643 1.00 76.94 139 LEU A N 1
ATOM 1102 C CA . LEU A 1 139 ? 11.343 -1.303 -10.398 1.00 76.94 139 LEU A CA 1
ATOM 1103 C C . LEU A 1 139 ? 11.812 -2.731 -10.108 1.00 76.94 139 LEU A C 1
ATOM 1105 O O . LEU A 1 139 ? 12.888 -3.123 -10.552 1.00 76.94 139 LEU A O 1
ATOM 1109 N N . THR A 1 140 ? 11.003 -3.511 -9.391 1.00 83.19 140 THR A N 1
ATOM 1110 C CA . THR A 1 140 ? 11.290 -4.925 -9.118 1.00 83.19 140 THR A CA 1
ATOM 1111 C C . THR A 1 140 ? 11.286 -5.735 -10.411 1.00 83.19 140 THR A C 1
ATOM 1113 O O . THR A 1 140 ? 12.271 -6.414 -10.687 1.00 83.19 140 THR A O 1
ATOM 1116 N N . ASP A 1 141 ? 10.246 -5.585 -11.235 1.00 83.81 141 ASP A N 1
ATOM 1117 C CA . ASP A 1 141 ? 10.116 -6.270 -12.527 1.00 83.81 141 ASP A CA 1
ATOM 1118 C C . ASP A 1 141 ? 11.280 -5.898 -13.469 1.00 83.81 141 ASP A C 1
ATOM 1120 O O . ASP A 1 141 ? 11.848 -6.752 -14.155 1.00 83.81 141 ASP A O 1
ATOM 1124 N N . LEU A 1 142 ? 11.688 -4.621 -13.472 1.00 77.19 142 LEU A N 1
ATOM 1125 C CA . LEU A 1 142 ? 12.828 -4.138 -14.254 1.00 77.19 142 LEU A CA 1
ATOM 1126 C C . LEU A 1 142 ? 14.142 -4.801 -13.815 1.00 77.19 142 LEU A C 1
ATOM 1128 O O . LEU A 1 142 ? 14.899 -5.294 -14.655 1.00 77.19 142 LEU A O 1
ATOM 1132 N N . ILE A 1 143 ? 14.418 -4.821 -12.508 1.00 77.88 143 ILE A N 1
ATOM 1133 C CA . ILE A 1 143 ? 15.631 -5.433 -11.950 1.00 77.88 143 ILE A CA 1
ATOM 1134 C C . ILE A 1 143 ? 15.625 -6.945 -12.194 1.00 77.88 143 ILE A C 1
ATOM 1136 O O . ILE A 1 143 ? 16.648 -7.500 -12.596 1.00 77.88 143 ILE A O 1
ATOM 1140 N N . GLU A 1 144 ? 14.488 -7.610 -12.005 1.00 81.69 144 GLU A N 1
ATOM 1141 C CA . GLU A 1 144 ? 14.320 -9.035 -12.294 1.00 81.69 144 GLU A CA 1
ATOM 1142 C C . GLU A 1 144 ? 14.625 -9.346 -13.764 1.00 81.69 144 GLU A C 1
ATOM 1144 O O . GLU A 1 144 ? 15.410 -10.256 -14.054 1.00 81.69 144 GLU A O 1
ATOM 1149 N N . GLY A 1 145 ? 14.082 -8.551 -14.692 1.00 80.81 145 GLY A N 1
ATOM 1150 C CA . GLY A 1 145 ? 14.367 -8.667 -16.120 1.00 80.81 145 GLY A CA 1
ATOM 1151 C C . GLY A 1 145 ? 15.851 -8.465 -16.437 1.00 80.81 145 GLY A C 1
ATOM 1152 O O . GLY A 1 145 ? 16.453 -9.267 -17.157 1.00 80.81 145 GLY A O 1
ATOM 1153 N N . MET A 1 146 ? 16.485 -7.449 -15.842 1.00 72.75 146 MET A N 1
ATOM 1154 C CA . MET A 1 146 ? 17.919 -7.196 -16.017 1.00 72.75 146 MET A CA 1
ATOM 1155 C C . MET A 1 146 ? 18.782 -8.343 -15.483 1.00 72.75 146 MET A C 1
ATOM 1157 O O . MET A 1 146 ? 19.701 -8.789 -16.174 1.00 72.75 146 MET A O 1
ATOM 1161 N N . ILE A 1 147 ? 18.493 -8.850 -14.284 1.00 76.38 147 ILE A N 1
ATOM 1162 C CA . ILE A 1 147 ? 19.216 -9.984 -13.693 1.00 76.38 147 ILE A CA 1
ATOM 1163 C C . ILE A 1 147 ? 19.048 -11.225 -14.575 1.00 76.38 147 ILE A C 1
ATOM 1165 O O . ILE A 1 147 ? 20.034 -11.895 -14.892 1.00 76.38 147 ILE A O 1
ATOM 1169 N N . SER A 1 148 ? 17.826 -11.492 -15.034 1.00 78.06 148 SER A N 1
ATOM 1170 C CA . SER A 1 148 ? 17.512 -12.632 -15.900 1.00 78.06 148 SER A CA 1
ATOM 1171 C C . SER A 1 148 ? 18.229 -12.549 -17.250 1.00 78.06 148 SER A C 1
ATOM 1173 O O . SER A 1 148 ? 18.766 -13.552 -17.723 1.00 78.06 148 SER A O 1
ATOM 1175 N N . SER A 1 149 ? 18.339 -11.352 -17.834 1.00 73.81 149 SER A N 1
ATOM 1176 C CA . SER A 1 149 ? 19.080 -11.129 -19.087 1.00 73.81 149 SER A CA 1
ATOM 1177 C C . SER A 1 149 ? 20.592 -11.364 -18.955 1.00 73.81 149 SER A C 1
ATOM 1179 O O . SER A 1 149 ? 21.259 -11.717 -19.925 1.00 73.81 149 SER A O 1
ATOM 1181 N N . LYS A 1 150 ? 21.145 -11.197 -17.746 1.00 72.56 150 LYS A N 1
ATOM 1182 C CA . LYS A 1 150 ? 22.565 -11.434 -17.441 1.00 72.56 150 LYS A CA 1
ATOM 1183 C C . LYS A 1 150 ? 22.838 -12.854 -16.941 1.00 72.56 150 LYS A C 1
ATOM 1185 O O . LYS A 1 150 ? 24.003 -13.223 -16.788 1.00 72.56 150 LYS A O 1
ATOM 1190 N N . ASN A 1 151 ? 21.801 -13.656 -16.690 1.00 74.06 151 ASN A N 1
ATOM 1191 C CA . ASN A 1 151 ? 21.951 -15.047 -16.291 1.00 74.06 151 ASN A CA 1
ATOM 1192 C C . ASN A 1 151 ? 22.396 -15.892 -17.502 1.00 74.06 151 ASN A C 1
ATOM 1194 O O . ASN A 1 151 ? 21.633 -16.045 -18.449 1.00 74.06 151 ASN A O 1
ATOM 1198 N N . PRO A 1 152 ? 23.584 -16.519 -17.492 1.00 62.09 152 PRO A N 1
ATOM 1199 C CA . PRO A 1 152 ? 24.064 -17.317 -18.625 1.00 62.09 152 PRO A CA 1
ATOM 1200 C C . PRO A 1 152 ? 23.204 -18.557 -18.940 1.00 62.09 152 PRO A C 1
ATOM 1202 O O . PRO A 1 152 ? 23.405 -19.193 -19.976 1.00 62.09 152 PRO A O 1
ATOM 1205 N N . ASN A 1 153 ? 22.263 -18.933 -18.065 1.00 63.00 153 ASN A N 1
ATOM 1206 C CA . ASN A 1 153 ? 21.322 -20.025 -18.312 1.00 63.00 153 ASN A CA 1
ATOM 1207 C C . ASN A 1 153 ? 20.005 -19.590 -18.984 1.00 63.00 153 ASN A C 1
ATOM 1209 O O . ASN A 1 153 ? 19.351 -20.462 -19.551 1.00 63.00 153 ASN A O 1
ATOM 1213 N N . SER A 1 154 ? 19.632 -18.302 -19.005 1.00 57.81 154 SER A N 1
ATOM 1214 C CA . SER A 1 154 ? 18.373 -17.857 -19.641 1.00 57.81 154 SER A CA 1
ATOM 1215 C C . SER A 1 154 ? 18.394 -18.063 -21.160 1.00 57.81 154 SER A C 1
ATOM 1217 O O . SER A 1 154 ? 17.452 -18.609 -21.731 1.00 57.81 154 SER A O 1
ATOM 1219 N N . GLY A 1 155 ? 19.537 -17.801 -21.802 1.00 60.22 155 GLY A N 1
ATOM 1220 C CA . GLY A 1 155 ? 19.729 -18.103 -23.224 1.00 60.22 155 GLY A CA 1
ATOM 1221 C C . GLY A 1 155 ? 19.651 -19.600 -23.561 1.00 60.22 155 GLY A C 1
ATOM 1222 O O . GLY A 1 155 ? 19.304 -19.959 -24.680 1.00 60.22 155 GLY A O 1
ATOM 1223 N N . LYS A 1 156 ? 19.924 -20.508 -22.609 1.00 62.84 156 LYS A N 1
ATOM 1224 C CA . LYS A 1 156 ? 19.791 -21.958 -22.850 1.00 62.84 156 LYS A CA 1
ATOM 1225 C C . LYS A 1 156 ? 18.338 -22.410 -22.861 1.00 62.84 156 LYS A C 1
ATOM 1227 O O . LYS A 1 156 ? 18.033 -23.379 -23.550 1.00 62.84 156 LYS A O 1
ATOM 1232 N N . GLU A 1 157 ? 17.471 -21.775 -22.082 1.00 66.50 157 GLU A N 1
ATOM 1233 C CA . GLU A 1 157 ? 16.040 -22.090 -22.046 1.00 66.50 157 GLU A CA 1
ATOM 1234 C C . GLU A 1 157 ? 15.329 -21.551 -23.291 1.00 66.50 157 GLU A C 1
ATOM 1236 O O . GLU A 1 157 ? 14.551 -22.282 -23.901 1.00 66.50 157 GLU A O 1
ATOM 1241 N N . GLU A 1 158 ? 15.672 -20.341 -23.745 1.00 67.00 158 GLU A N 1
ATOM 1242 C CA . GLU A 1 158 ? 15.181 -19.798 -25.021 1.00 67.00 158 GLU A CA 1
ATOM 1243 C C . GLU A 1 158 ? 15.628 -20.644 -26.216 1.00 67.00 158 GLU A C 1
ATOM 1245 O O . GLU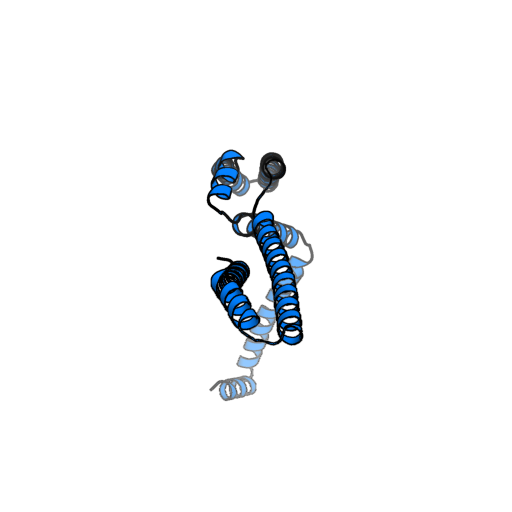 A 1 158 ? 14.796 -21.043 -27.032 1.00 67.00 158 GLU A O 1
ATOM 1250 N N . VAL A 1 159 ? 16.914 -21.011 -26.278 1.00 74.81 159 VAL A N 1
ATOM 1251 C CA . VAL A 1 159 ? 17.434 -21.888 -27.338 1.00 74.81 159 VAL A CA 1
ATOM 1252 C C . VAL A 1 159 ? 16.773 -23.269 -27.288 1.00 74.81 159 VAL A C 1
ATOM 1254 O O . VAL A 1 159 ? 16.440 -23.825 -28.331 1.00 74.81 159 VAL A O 1
ATOM 1257 N N . GLN A 1 160 ? 16.521 -23.833 -26.102 1.00 79.19 160 GLN A N 1
ATOM 1258 C CA . GLN A 1 160 ? 15.792 -25.103 -25.975 1.00 79.19 160 GLN A CA 1
ATOM 1259 C C . GLN A 1 160 ? 14.332 -24.991 -26.426 1.00 79.19 160 GLN A C 1
ATOM 1261 O O . GLN A 1 160 ? 13.831 -25.903 -27.086 1.00 79.19 160 GLN A O 1
ATOM 1266 N N . LEU A 1 161 ? 13.654 -23.885 -26.107 1.00 79.62 161 LEU A N 1
ATOM 1267 C CA . LEU A 1 161 ? 12.290 -23.624 -26.561 1.00 79.62 161 LEU A CA 1
ATOM 1268 C C . LEU A 1 161 ? 12.229 -23.491 -28.088 1.00 79.62 161 LEU A C 1
ATOM 1270 O O . LEU A 1 161 ? 11.301 -24.005 -28.715 1.00 79.62 161 LEU A O 1
ATOM 1274 N N . GLU A 1 162 ? 13.210 -22.825 -28.691 1.00 82.00 162 GLU A N 1
ATOM 1275 C CA . GLU A 1 162 ? 13.313 -22.672 -30.141 1.00 82.00 162 GLU A CA 1
ATOM 1276 C C . GLU A 1 162 ? 13.618 -24.012 -30.829 1.00 82.00 162 GLU A C 1
ATOM 1278 O O . GLU A 1 162 ? 12.903 -24.402 -31.752 1.00 82.00 162 GLU A O 1
ATOM 1283 N N . ILE A 1 163 ? 14.557 -24.800 -30.290 1.00 85.81 163 ILE A N 1
ATOM 1284 C CA . ILE A 1 163 ? 14.825 -26.175 -30.745 1.00 85.81 163 ILE A CA 1
ATOM 1285 C C . ILE A 1 163 ? 13.559 -27.039 -30.659 1.00 85.81 163 ILE A C 1
ATOM 1287 O O . ILE A 1 163 ? 13.251 -27.765 -31.603 1.00 85.81 163 ILE A O 1
ATOM 1291 N N . ALA A 1 164 ? 12.797 -26.959 -29.565 1.00 88.38 164 ALA A N 1
ATOM 1292 C CA . ALA A 1 164 ? 11.568 -27.734 -29.400 1.00 88.38 164 ALA A CA 1
ATOM 1293 C C . ALA A 1 164 ? 10.482 -27.336 -30.418 1.00 88.38 164 ALA A C 1
ATOM 1295 O O . ALA A 1 164 ? 9.761 -28.199 -30.930 1.00 88.38 164 ALA A O 1
ATOM 1296 N N . LYS A 1 165 ? 10.371 -26.041 -30.753 1.00 88.69 165 LYS A N 1
ATOM 1297 C CA . LYS A 1 165 ? 9.459 -25.553 -31.803 1.00 88.69 165 LYS A CA 1
ATOM 1298 C C . LYS A 1 165 ? 9.856 -26.089 -33.180 1.00 88.69 165 LYS A C 1
ATOM 1300 O O . LYS A 1 165 ? 8.992 -26.617 -33.881 1.00 88.69 165 LYS A O 1
ATOM 1305 N N . GLU A 1 166 ? 11.139 -26.021 -33.531 1.00 89.25 166 GLU A N 1
ATOM 1306 C CA . GLU A 1 166 ? 11.659 -26.532 -34.809 1.00 89.25 166 GLU A CA 1
ATOM 1307 C C . GLU A 1 166 ? 11.541 -28.060 -34.923 1.00 89.25 166 GLU A C 1
ATOM 1309 O O . GLU A 1 166 ? 11.161 -28.599 -35.968 1.00 89.25 166 GLU A O 1
ATOM 1314 N N . GLN A 1 167 ? 11.771 -28.785 -33.824 1.00 90.62 167 GLN A N 1
ATOM 1315 C CA . GLN A 1 167 ? 11.528 -30.228 -33.755 1.00 90.62 167 GLN A CA 1
ATOM 1316 C C . GLN A 1 167 ? 10.054 -30.555 -33.999 1.00 90.62 167 GLN A C 1
ATOM 1318 O O . GLN A 1 167 ? 9.750 -31.430 -34.808 1.00 90.62 167 GLN A O 1
ATOM 1323 N N . ARG A 1 168 ? 9.126 -29.819 -33.375 1.00 86.81 168 ARG A N 1
ATOM 1324 C CA . ARG A 1 168 ? 7.685 -30.003 -33.604 1.00 86.81 168 ARG A CA 1
ATOM 1325 C C . ARG A 1 168 ? 7.309 -29.795 -35.073 1.00 86.81 168 ARG A C 1
ATOM 1327 O O . ARG A 1 168 ? 6.513 -30.563 -35.606 1.00 86.81 168 ARG A O 1
ATOM 1334 N N . ILE A 1 169 ? 7.876 -28.779 -35.725 1.00 88.25 169 ILE A N 1
ATOM 1335 C CA . ILE A 1 169 ? 7.667 -28.514 -37.158 1.00 88.25 169 ILE A CA 1
ATOM 1336 C C . ILE A 1 169 ? 8.200 -29.678 -38.002 1.00 88.25 169 ILE A C 1
ATOM 1338 O O . ILE A 1 169 ? 7.508 -30.170 -38.893 1.00 88.25 169 ILE A O 1
ATOM 1342 N N . THR A 1 170 ? 9.398 -30.167 -37.686 1.00 88.94 170 THR A N 1
ATOM 1343 C CA . THR A 1 170 ? 10.013 -31.307 -38.377 1.00 88.94 170 THR A CA 1
ATOM 1344 C C . THR A 1 170 ? 9.162 -32.573 -38.254 1.00 88.94 170 THR A C 1
ATOM 1346 O O . THR A 1 170 ? 8.912 -33.247 -39.253 1.00 88.94 170 THR A O 1
ATOM 1349 N N . GLU A 1 171 ? 8.678 -32.890 -37.052 1.00 86.12 171 GLU A N 1
ATOM 1350 C CA . GLU A 1 171 ? 7.802 -34.046 -36.824 1.00 86.12 171 GLU A CA 1
ATOM 1351 C C . GLU A 1 171 ? 6.448 -33.894 -37.530 1.00 86.12 171 GLU A C 1
ATOM 1353 O O . GLU A 1 171 ? 5.935 -34.857 -38.098 1.00 86.12 171 GLU A O 1
ATOM 1358 N N . TYR A 1 172 ? 5.903 -32.677 -37.595 1.00 85.19 172 TYR A N 1
ATOM 1359 C CA . TYR A 1 172 ? 4.694 -32.396 -38.368 1.00 85.19 172 TYR A CA 1
ATOM 1360 C C . TYR A 1 172 ? 4.895 -32.637 -39.874 1.00 85.19 172 TYR A C 1
ATOM 1362 O O . TYR A 1 172 ? 4.061 -33.280 -40.512 1.00 85.19 172 TYR A O 1
ATOM 1370 N N . PHE A 1 173 ? 6.023 -32.204 -40.447 1.00 86.75 173 PHE A N 1
ATOM 1371 C CA . PHE A 1 173 ? 6.342 -32.489 -41.851 1.00 86.75 173 PHE A CA 1
ATOM 1372 C C . PHE A 1 173 ? 6.565 -33.981 -42.120 1.00 86.75 173 PHE A C 1
ATOM 1374 O O . PHE A 1 173 ? 6.126 -34.488 -43.153 1.00 86.75 173 PHE A O 1
ATOM 1381 N N . LYS A 1 174 ? 7.192 -34.709 -41.187 1.00 87.44 174 LYS A N 1
ATOM 1382 C CA . LYS A 1 174 ? 7.301 -36.175 -41.271 1.00 87.44 174 LYS A CA 1
ATOM 1383 C C . LYS A 1 174 ? 5.925 -36.842 -41.250 1.00 87.44 174 LYS A C 1
ATOM 1385 O O . LYS A 1 174 ? 5.687 -37.739 -42.051 1.00 87.44 174 LYS A O 1
ATOM 1390 N N . MET A 1 175 ? 5.020 -36.377 -40.388 1.00 84.75 175 MET A N 1
ATOM 1391 C CA . MET A 1 175 ? 3.648 -36.883 -40.301 1.00 84.75 175 MET A CA 1
ATOM 1392 C C . MET A 1 175 ? 2.851 -36.629 -41.587 1.00 84.75 175 MET A C 1
ATOM 1394 O O . MET A 1 175 ? 2.104 -37.505 -41.998 1.00 84.75 175 MET A O 1
ATOM 1398 N N . ILE A 1 176 ? 3.010 -35.467 -42.233 1.00 83.62 176 ILE A N 1
ATOM 1399 C CA . ILE A 1 176 ? 2.359 -35.174 -43.525 1.00 83.62 176 ILE A CA 1
ATOM 1400 C C . ILE A 1 176 ? 2.879 -36.091 -44.637 1.00 83.62 176 ILE A C 1
ATOM 1402 O O . ILE A 1 176 ? 2.107 -36.514 -45.492 1.00 83.62 176 ILE A O 1
ATOM 1406 N N . ASN A 1 177 ? 4.177 -36.401 -44.629 1.00 83.50 177 ASN A N 1
ATOM 1407 C CA . ASN A 1 177 ? 4.784 -37.275 -45.632 1.00 83.50 177 ASN A CA 1
ATOM 1408 C C . ASN A 1 177 ? 4.441 -38.764 -45.435 1.00 83.50 177 ASN A C 1
ATOM 1410 O O . ASN A 1 177 ? 4.645 -39.551 -46.358 1.00 83.50 177 ASN A O 1
ATOM 1414 N N . ASP A 1 178 ? 3.921 -39.160 -44.268 1.00 87.81 178 ASP A N 1
ATOM 1415 C CA . ASP A 1 178 ? 3.341 -40.484 -44.032 1.00 87.81 178 ASP A CA 1
ATOM 1416 C C . ASP A 1 178 ? 1.820 -40.423 -44.224 1.00 87.81 178 ASP A C 1
ATOM 1418 O O . ASP A 1 178 ? 1.065 -39.979 -43.356 1.00 87.81 178 ASP A O 1
ATOM 1422 N N . GLU A 1 179 ? 1.365 -40.931 -45.367 1.00 78.81 179 GLU A N 1
ATOM 1423 C CA . GLU A 1 179 ? -0.040 -40.932 -45.782 1.00 78.81 179 GLU A CA 1
ATOM 1424 C C . GLU A 1 179 ? -0.968 -41.598 -44.745 1.00 78.81 179 GLU A C 1
ATOM 1426 O O . GLU A 1 179 ? -2.094 -41.144 -44.520 1.00 78.81 179 GLU A O 1
ATOM 1431 N N . THR A 1 180 ? -0.485 -42.624 -44.030 1.00 83.12 180 THR A N 1
ATOM 1432 C CA . THR A 1 180 ? -1.266 -43.300 -42.983 1.00 83.12 180 THR A CA 1
ATOM 1433 C C . THR A 1 180 ? -1.319 -42.507 -41.681 1.00 83.12 180 THR A C 1
ATOM 1435 O O . THR A 1 180 ? -2.348 -42.513 -40.999 1.00 83.12 180 THR A O 1
ATOM 1438 N N . ALA A 1 181 ? -0.233 -41.823 -41.314 1.00 78.50 181 ALA A N 1
ATOM 1439 C CA . ALA A 1 181 ? -0.186 -40.973 -40.128 1.00 78.50 181 ALA A CA 1
ATOM 1440 C C . ALA A 1 181 ? -1.023 -39.702 -40.317 1.00 78.50 181 ALA A C 1
ATOM 1442 O O . ALA A 1 181 ? -1.785 -39.335 -39.419 1.00 78.50 181 ALA A O 1
ATOM 1443 N N . TYR A 1 182 ? -0.957 -39.093 -41.502 1.00 80.12 182 TYR A N 1
ATOM 1444 C CA . TYR A 1 182 ? -1.770 -37.938 -41.864 1.00 80.12 182 TYR A CA 1
ATOM 1445 C C . TYR A 1 182 ? -3.270 -38.263 -41.863 1.00 80.12 182 TYR A C 1
ATOM 1447 O O . TYR A 1 182 ? -4.055 -37.536 -41.251 1.00 80.12 182 TYR A O 1
ATOM 1455 N N . ALA A 1 183 ? -3.674 -39.397 -42.449 1.00 80.19 183 ALA A N 1
ATOM 1456 C CA . ALA A 1 183 ? -5.072 -39.834 -42.441 1.00 80.19 183 ALA A CA 1
ATOM 1457 C C . ALA A 1 183 ? -5.619 -40.041 -41.013 1.00 80.19 183 ALA A C 1
ATOM 1459 O O . ALA A 1 183 ? -6.743 -39.634 -40.714 1.00 80.19 183 ALA A O 1
ATOM 1460 N N . ARG A 1 184 ? -4.810 -40.610 -40.102 1.00 81.31 184 ARG A N 1
ATOM 1461 C CA . ARG A 1 184 ? -5.166 -40.736 -38.675 1.00 81.31 184 ARG A CA 1
ATOM 1462 C C . ARG A 1 184 ? -5.290 -39.376 -37.982 1.00 81.31 184 ARG A C 1
ATOM 1464 O O . ARG A 1 184 ? -6.216 -39.185 -37.205 1.00 81.31 184 ARG A O 1
ATOM 1471 N N . HIS A 1 185 ? -4.388 -38.437 -38.265 1.00 80.25 185 HIS A N 1
ATOM 1472 C CA . HIS A 1 185 ? -4.418 -37.093 -37.680 1.00 80.25 185 HIS A CA 1
ATOM 1473 C C . HIS A 1 185 ? -5.657 -36.291 -38.113 1.00 80.25 185 HIS A C 1
ATOM 1475 O O . HIS A 1 185 ? -6.290 -35.643 -37.282 1.00 80.25 185 HIS A O 1
ATOM 1481 N N . ILE A 1 186 ? -6.035 -36.359 -39.394 1.00 80.88 186 ILE A N 1
ATOM 1482 C CA . ILE A 1 186 ? -7.252 -35.708 -39.902 1.00 80.88 186 ILE A CA 1
A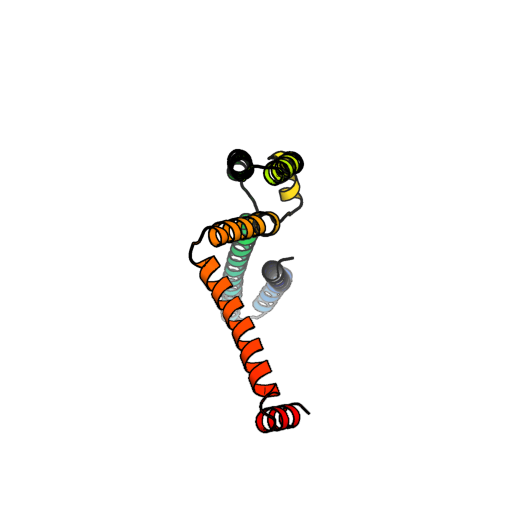TOM 1483 C C . ILE A 1 186 ? -8.514 -36.341 -39.302 1.00 80.88 186 ILE A C 1
ATOM 1485 O O . ILE A 1 186 ? -9.430 -35.616 -38.934 1.00 80.88 186 ILE A O 1
ATOM 1489 N N . GLY A 1 187 ? -8.547 -37.666 -39.127 1.00 80.31 187 GLY A N 1
ATOM 1490 C CA . GLY A 1 187 ? -9.686 -38.363 -38.518 1.00 80.31 187 GLY A CA 1
ATOM 1491 C C . GLY A 1 187 ? -9.865 -38.151 -37.007 1.00 80.31 187 GLY A C 1
ATOM 1492 O O . GLY A 1 187 ? -10.914 -38.502 -36.481 1.00 80.31 187 GLY A O 1
ATOM 1493 N N . LEU A 1 188 ? -8.863 -37.611 -36.304 1.00 73.81 188 LEU A N 1
ATOM 1494 C CA . LEU A 1 188 ? -8.939 -37.284 -34.870 1.00 73.81 188 LEU A CA 1
ATOM 1495 C C . LEU A 1 188 ? -9.316 -35.819 -34.601 1.00 73.81 188 LEU A C 1
ATOM 1497 O O . LEU A 1 188 ? -9.764 -35.506 -33.502 1.00 73.81 188 LEU A O 1
ATOM 1501 N N . ASN A 1 189 ? -9.108 -34.934 -35.580 1.00 66.06 189 ASN A N 1
ATOM 1502 C CA . ASN A 1 189 ? -9.319 -33.487 -35.462 1.00 66.06 189 ASN A CA 1
ATOM 1503 C C . ASN A 1 189 ? -10.509 -32.968 -36.297 1.00 66.06 189 ASN A C 1
ATOM 1505 O O . ASN A 1 189 ? -10.693 -31.752 -36.390 1.00 66.06 189 ASN A O 1
ATOM 1509 N N . GLY A 1 190 ? -11.281 -33.864 -36.920 1.00 51.06 190 GLY A N 1
ATOM 1510 C CA . GLY A 1 190 ? -12.549 -33.580 -37.605 1.00 51.06 190 GLY A CA 1
ATOM 1511 C C . GLY A 1 190 ? -13.726 -34.174 -36.849 1.00 51.06 190 GLY A C 1
ATOM 1512 O O . GLY A 1 190 ? -14.804 -33.544 -36.890 1.00 51.06 190 GLY A O 1
#

Radius of gyration: 32.24 Å; chains: 1; bounding box: 64×61×88 Å

Secondary structure (DSSP, 8-state):
--HHHHHHHHHHHHHHHH--HHHHHHHHHHHTTSS-HHHHHHHHHHHHHHHHHHHHHHHHHHHHHHHHHHTTPPPHHHHHHHHHHHHHHHHHHHHHH-HHHHHHHHHHHHHHGGGGSHHHHHHHHHTT--HIIIIIHHHHHHHHHHHHHH-TTHHHHHHHHHHHHHHHHHHHHHHHHSHHHHHHHHHHH-

Foldseek 3Di:
DDPVLVVLVVVVVVLCVVDDPVVLVVQLVVLVVDPDPVSSVVSVVVSVVVVVVSVVVVVVSVVVNCCVLVVQDDDLVRLVVCLVPVLVVQLVVLVVVDDPSSVVSVVVSVVCSVCSDSVNSVVCSVVVNRCCVPPVVVVVVVVVVVVLVPPPCNVVVVVVVVVVVVVVVVVVVVQVVPPVSVVVVVVVVD

Organism: NCBI:txid570947

Sequence (190 aa):
MDAELLKLSTTLAGMVSKHTSQPIYDKIRKSKAKDDDEQTINELETIIIELIGEKNQILQLAQEYDEKIVAQKLKDEDIEYITENVIPLLESFAKNEGGEKAREMEDTLEQIKPLLSKETVNILQLLGFNFQKALGQPLTDLIEGMISSKNPNSGKEEVQLEIAKEQRITEYFKMINDETAYARHIGLNG

pLDDT: mean 79.03, std 7.15, range [51.06, 90.62]